Protein AF-A0A6G1Z811-F1 (afdb_monomer_lite)

pLDDT: mean 84.93, std 14.13, range [42.19, 98.25]

Structure (mmCIF, N/CA/C/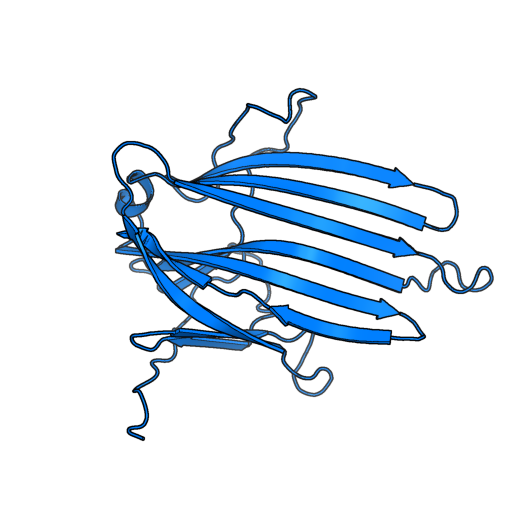O backbone):
data_AF-A0A6G1Z811-F1
#
_entry.id   AF-A0A6G1Z811-F1
#
loop_
_atom_site.group_PDB
_atom_site.id
_atom_site.type_symbol
_atom_site.label_atom_id
_atom_site.label_alt_id
_atom_site.label_comp_id
_atom_site.label_asym_id
_atom_site.label_entity_id
_atom_site.label_seq_id
_atom_site.pdbx_PDB_ins_code
_atom_site.Cartn_x
_atom_site.Cartn_y
_atom_site.Cartn_z
_atom_site.occupancy
_atom_site.B_iso_or_equiv
_atom_site.auth_seq_id
_atom_site.auth_comp_id
_atom_site.auth_asym_id
_atom_site.auth_atom_id
_atom_site.pdbx_PDB_model_num
ATOM 1 N N . MET A 1 1 ? -11.464 -29.132 8.833 1.00 42.19 1 MET A N 1
ATOM 2 C CA . MET A 1 1 ? -11.188 -27.780 9.360 1.00 42.19 1 MET A CA 1
ATOM 3 C C . MET A 1 1 ? -12.480 -26.982 9.262 1.00 42.19 1 MET A C 1
ATOM 5 O O . MET A 1 1 ? -13.144 -27.134 8.239 1.00 42.19 1 MET A O 1
ATOM 9 N N . PRO A 1 2 ? -12.912 -26.249 10.301 1.00 44.62 2 PRO A N 1
ATOM 10 C CA . PRO A 1 2 ? -14.091 -25.392 10.192 1.00 44.62 2 PRO A CA 1
ATOM 11 C C . PRO A 1 2 ? -13.846 -24.365 9.081 1.00 44.62 2 PRO A C 1
ATOM 13 O O . PRO A 1 2 ? -12.738 -23.846 8.977 1.00 44.62 2 PRO A O 1
ATOM 16 N N . LYS A 1 3 ? -14.845 -24.099 8.236 1.00 50.47 3 LYS A N 1
ATOM 17 C CA . LYS A 1 3 ? -14.781 -22.964 7.310 1.00 50.47 3 LYS A CA 1
ATOM 18 C C . LYS A 1 3 ? -14.796 -21.702 8.170 1.00 50.47 3 LYS A C 1
ATOM 20 O O . LYS A 1 3 ? -15.791 -21.467 8.852 1.00 50.47 3 LYS A O 1
ATOM 25 N N . GLU A 1 4 ? -13.702 -20.946 8.204 1.00 64.94 4 GLU A N 1
ATOM 26 C CA . GLU A 1 4 ? -13.741 -19.604 8.785 1.00 64.94 4 GLU A CA 1
ATOM 27 C C . GLU A 1 4 ? -14.811 -18.795 8.042 1.00 64.94 4 GLU A C 1
ATOM 29 O O . GLU A 1 4 ? -14.861 -18.804 6.809 1.00 64.94 4 GLU A O 1
ATOM 34 N N . ASN A 1 5 ? -15.699 -18.138 8.788 1.00 77.00 5 ASN A N 1
ATOM 35 C CA . ASN A 1 5 ? -16.673 -17.230 8.199 1.00 77.00 5 ASN A CA 1
ATOM 36 C C . ASN A 1 5 ? -15.909 -16.015 7.666 1.00 77.00 5 ASN A C 1
ATOM 38 O O . ASN A 1 5 ? -15.436 -15.187 8.443 1.00 77.00 5 ASN A O 1
ATOM 42 N N . ARG A 1 6 ? -15.766 -15.940 6.342 1.00 83.69 6 ARG A N 1
ATOM 43 C CA . ARG A 1 6 ? -15.280 -14.749 5.648 1.00 83.69 6 ARG A CA 1
ATOM 44 C C . ARG A 1 6 ? -16.464 -13.825 5.383 1.00 83.69 6 ARG A C 1
ATOM 46 O O . ARG A 1 6 ? -17.485 -14.269 4.861 1.00 83.69 6 ARG A O 1
ATOM 53 N N . THR A 1 7 ? -16.306 -12.557 5.733 1.00 86.81 7 THR A N 1
ATOM 54 C CA . THR A 1 7 ? -17.251 -11.487 5.418 1.00 86.81 7 THR A CA 1
ATOM 55 C C . THR A 1 7 ? -16.715 -10.718 4.222 1.00 86.81 7 THR A C 1
ATOM 57 O O . THR A 1 7 ? -15.580 -10.243 4.253 1.00 86.81 7 THR A O 1
ATOM 60 N N . GLU A 1 8 ? -17.512 -10.610 3.166 1.00 87.25 8 GLU A N 1
ATOM 61 C CA . GLU A 1 8 ? -17.225 -9.710 2.051 1.00 87.25 8 GLU A CA 1
ATOM 62 C C . GLU A 1 8 ? -17.436 -8.262 2.499 1.00 87.25 8 GLU A C 1
ATOM 64 O O . GLU A 1 8 ? -18.425 -7.950 3.165 1.00 87.25 8 GLU A O 1
ATOM 69 N N . LEU A 1 9 ? -16.462 -7.404 2.208 1.00 85.56 9 LEU A N 1
ATOM 70 C CA . LEU A 1 9 ? -16.498 -5.994 2.565 1.00 85.56 9 LEU A CA 1
ATOM 71 C C . LEU A 1 9 ? -16.987 -5.189 1.363 1.00 85.56 9 LEU A C 1
ATOM 73 O O . LEU A 1 9 ? -16.412 -5.284 0.281 1.00 85.56 9 LEU A O 1
ATOM 77 N N . ASP A 1 10 ? -18.017 -4.375 1.577 1.00 82.75 10 ASP A N 1
ATOM 78 C CA . ASP A 1 10 ? -18.462 -3.393 0.592 1.00 82.75 10 ASP A CA 1
ATOM 79 C C . ASP A 1 10 ? -17.508 -2.189 0.607 1.00 8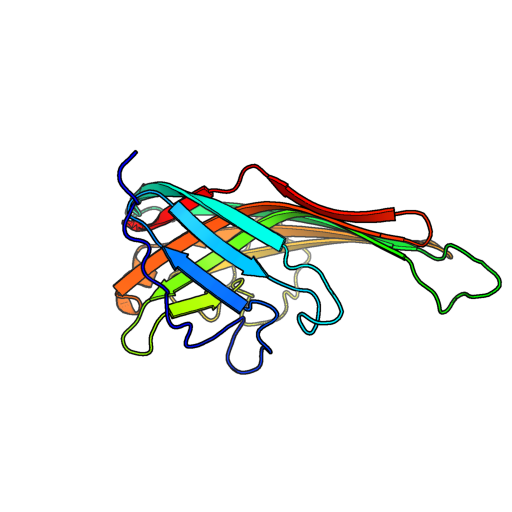2.75 10 ASP A C 1
ATOM 81 O O . ASP A 1 10 ? -17.394 -1.485 1.620 1.00 82.75 10 ASP A O 1
ATOM 85 N N . ILE A 1 11 ? -16.771 -2.002 -0.491 1.00 80.75 11 ILE A N 1
ATOM 86 C CA . ILE A 1 11 ? -15.772 -0.941 -0.628 1.00 80.75 11 ILE A CA 1
ATOM 87 C C . ILE A 1 11 ? -16.434 0.288 -1.254 1.00 80.75 11 ILE A C 1
ATOM 89 O O . ILE A 1 11 ? -16.738 0.324 -2.445 1.00 80.75 11 ILE A O 1
ATOM 93 N N . ALA A 1 12 ? -16.615 1.324 -0.440 1.00 75.19 12 ALA A N 1
ATOM 94 C CA . ALA A 1 12 ? -17.232 2.586 -0.825 1.00 75.19 12 ALA A CA 1
ATOM 95 C C . ALA A 1 12 ? -16.322 3.455 -1.705 1.00 75.19 12 ALA A C 1
ATOM 97 O O . ALA A 1 12 ? -16.813 4.233 -2.523 1.00 75.19 12 ALA A O 1
ATOM 98 N N . SER A 1 13 ? -15.001 3.347 -1.540 1.00 69.94 13 SER A N 1
ATOM 99 C CA . SER A 1 13 ? -14.035 3.994 -2.428 1.00 69.94 13 SER A CA 1
ATOM 100 C C . SER A 1 13 ? -12.769 3.166 -2.576 1.00 69.94 13 SER A C 1
ATOM 102 O O . SER A 1 13 ? -12.179 2.719 -1.588 1.00 69.94 13 SER A O 1
ATOM 104 N N . TYR A 1 14 ? -12.316 3.063 -3.815 1.00 65.25 14 TYR A N 1
ATOM 105 C CA . TYR A 1 14 ? -10.975 2.636 -4.174 1.00 65.25 14 TYR A CA 1
ATOM 106 C C . TYR A 1 14 ? -10.185 3.903 -4.496 1.00 65.25 14 TYR A C 1
ATOM 108 O O . TYR A 1 14 ? -10.742 4.787 -5.128 1.00 65.25 14 TYR A O 1
ATOM 116 N N . MET A 1 15 ? -8.951 4.028 -4.018 1.00 61.81 15 MET A N 1
ATOM 117 C CA . MET A 1 15 ? -7.995 5.096 -4.348 1.00 61.81 15 MET A CA 1
ATOM 118 C C . MET A 1 15 ? -8.560 6.526 -4.590 1.00 61.81 15 MET A C 1
ATOM 120 O O . MET A 1 15 ? -8.324 7.130 -5.641 1.00 61.81 15 MET A O 1
ATOM 124 N N . GLY A 1 16 ? -9.325 7.077 -3.637 1.00 49.41 16 GLY A N 1
ATOM 125 C CA . GLY A 1 16 ? -9.965 8.401 -3.739 1.00 49.41 16 GLY A CA 1
ATOM 126 C C . GLY A 1 16 ? -11.195 8.473 -4.668 1.00 49.41 16 GLY A C 1
ATOM 127 O O . GLY A 1 16 ? -11.566 7.515 -5.334 1.00 49.41 16 GLY A O 1
ATOM 128 N N . ASP A 1 17 ? -11.855 9.636 -4.740 1.00 45.03 17 ASP A N 1
ATOM 129 C CA . ASP A 1 17 ? -13.175 9.797 -5.395 1.00 45.03 17 ASP A CA 1
ATOM 130 C C . ASP A 1 17 ? -13.211 9.508 -6.919 1.00 45.03 17 ASP A C 1
ATOM 132 O O . ASP A 1 17 ? -14.291 9.467 -7.506 1.00 45.03 17 ASP A O 1
ATOM 136 N N . ASN A 1 18 ? -12.060 9.314 -7.577 1.00 45.19 18 ASN A N 1
ATOM 137 C CA . ASN A 1 18 ? -11.951 9.145 -9.035 1.00 45.19 18 ASN A CA 1
ATOM 138 C C . ASN A 1 18 ? -11.247 7.849 -9.477 1.00 45.19 18 ASN A C 1
ATOM 140 O O . ASN A 1 18 ? -10.901 7.721 -10.656 1.00 45.19 18 ASN A O 1
ATOM 144 N N . SER A 1 19 ? -10.993 6.892 -8.582 1.00 46.50 19 SER A N 1
ATOM 145 C CA . SER A 1 19 ? -10.359 5.638 -8.989 1.00 46.50 19 SER A CA 1
ATOM 146 C C . SER A 1 19 ? -11.373 4.649 -9.554 1.00 46.50 19 SER A C 1
ATOM 148 O O . SER A 1 19 ? -12.417 4.365 -8.974 1.00 46.50 19 SER A O 1
ATOM 150 N N . TYR A 1 20 ? -11.028 4.064 -10.700 1.00 46.53 20 TYR A N 1
ATOM 151 C CA . TYR A 1 20 ? -11.665 2.830 -11.146 1.00 46.53 20 TYR A CA 1
ATOM 152 C C . TYR A 1 20 ? -11.202 1.689 -10.227 1.00 46.53 20 TYR A C 1
ATOM 154 O O . TYR A 1 20 ? -10.027 1.677 -9.846 1.00 46.53 20 TYR A O 1
ATOM 162 N N . PRO A 1 21 ? -12.066 0.736 -9.852 1.00 51.31 21 PRO A N 1
ATOM 163 C CA . PRO A 1 21 ? -11.647 -0.425 -9.088 1.00 51.31 21 PRO A CA 1
ATOM 164 C C . PRO A 1 21 ? -10.876 -1.374 -10.006 1.00 51.31 21 PRO A C 1
ATOM 166 O O . PRO A 1 21 ? -11.453 -2.118 -10.789 1.00 51.31 21 PRO A O 1
ATOM 169 N N . TRP A 1 22 ? -9.550 -1.375 -9.893 1.00 57.97 22 TRP A N 1
ATOM 170 C CA . TRP A 1 22 ? -8.720 -2.483 -10.392 1.00 57.97 22 TRP A CA 1
ATOM 171 C C . TRP A 1 22 ? -8.799 -3.684 -9.422 1.00 57.97 22 TRP A C 1
ATOM 173 O O . TRP A 1 22 ? -8.106 -4.685 -9.581 1.00 57.97 22 TRP A O 1
ATOM 183 N N . GLN A 1 23 ? -9.621 -3.571 -8.375 1.00 66.38 23 GLN A N 1
ATOM 184 C CA . GLN A 1 23 ? -9.808 -4.516 -7.283 1.00 66.38 23 GLN A CA 1
ATOM 185 C C . GLN A 1 23 ? -11.260 -4.997 -7.282 1.00 66.38 23 GLN A C 1
ATOM 187 O O . GLN A 1 23 ? -12.184 -4.192 -7.263 1.00 66.38 23 GLN A O 1
ATOM 192 N N . PHE A 1 24 ? -11.442 -6.313 -7.316 1.00 67.00 24 PHE A N 1
ATOM 193 C CA . PHE A 1 24 ? -12.735 -6.964 -7.530 1.00 67.00 24 PHE A CA 1
ATOM 194 C C . PHE A 1 24 ? -13.435 -7.300 -6.219 1.00 67.00 24 PHE A C 1
ATOM 196 O O . PHE A 1 24 ? -14.657 -7.252 -6.147 1.00 67.00 24 PHE A O 1
ATOM 203 N N . SER A 1 25 ? -12.673 -7.645 -5.178 1.00 81.19 25 SER A N 1
ATOM 204 C CA . SER A 1 25 ? -13.246 -8.002 -3.883 1.00 81.19 25 SER A CA 1
ATOM 205 C C . SER A 1 25 ? -12.249 -7.856 -2.744 1.00 81.19 25 SER A C 1
ATOM 207 O O . SER A 1 25 ? -11.037 -8.026 -2.913 1.00 81.19 25 SER A O 1
ATOM 209 N N . VAL A 1 26 ? -12.789 -7.574 -1.561 1.00 88.25 26 VAL A N 1
ATOM 210 C CA . VAL A 1 26 ? -12.074 -7.642 -0.289 1.00 88.25 26 VAL A CA 1
ATOM 211 C C . VAL A 1 26 ? -12.900 -8.511 0.645 1.00 88.25 26 VAL A C 1
ATOM 213 O O . VAL A 1 26 ? -14.075 -8.247 0.884 1.00 88.25 26 VAL A O 1
ATOM 216 N N . THR A 1 27 ? -12.292 -9.560 1.185 1.00 91.25 27 THR A N 1
ATOM 217 C CA . THR A 1 27 ? -12.921 -10.396 2.210 1.00 91.25 27 THR A CA 1
ATOM 218 C C . THR A 1 27 ? -12.089 -10.374 3.474 1.00 91.25 27 THR A C 1
ATOM 220 O O . THR A 1 27 ? -10.862 -10.317 3.429 1.00 91.25 27 THR A O 1
ATOM 223 N N . ARG A 1 28 ? -12.761 -10.416 4.618 1.00 92.06 28 ARG A N 1
ATOM 224 C CA . ARG A 1 28 ? -12.132 -10.391 5.933 1.00 92.06 28 ARG A CA 1
ATOM 225 C C . ARG A 1 28 ? -12.622 -11.563 6.769 1.00 92.06 28 ARG A C 1
ATOM 227 O O . ARG A 1 28 ? -13.827 -11.789 6.874 1.00 92.06 28 ARG A O 1
ATOM 234 N N . SER A 1 29 ? -11.696 -12.268 7.405 1.00 92.00 29 SER A N 1
ATOM 235 C CA . SER A 1 29 ? -11.978 -13.175 8.518 1.00 92.00 29 SER A CA 1
ATOM 236 C C . SER A 1 29 ? -11.433 -12.587 9.827 1.00 92.00 29 SER A C 1
ATOM 238 O O . SER A 1 29 ? -10.984 -11.439 9.886 1.00 92.00 29 SER A O 1
ATOM 240 N N . THR A 1 30 ? -11.484 -13.364 10.906 1.00 89.62 30 THR A N 1
ATOM 241 C CA . THR A 1 30 ? -10.848 -13.000 12.177 1.00 89.62 30 THR A CA 1
ATOM 242 C C . THR A 1 30 ? -9.332 -12.831 12.044 1.00 89.62 30 THR A C 1
ATOM 244 O O . THR A 1 30 ? -8.763 -11.998 12.743 1.00 89.62 30 THR A O 1
ATOM 247 N N . ASN A 1 31 ? -8.694 -13.604 11.159 1.00 93.62 31 ASN A N 1
ATOM 248 C CA . ASN A 1 31 ? -7.238 -13.760 11.110 1.00 93.62 31 ASN A CA 1
ATOM 249 C C . ASN A 1 31 ? -6.608 -13.225 9.820 1.00 93.62 31 ASN A C 1
ATOM 251 O O . ASN A 1 31 ? -5.391 -13.062 9.758 1.00 93.62 31 ASN A O 1
ATOM 255 N N . GLU A 1 32 ? -7.410 -12.962 8.790 1.00 96.00 32 GLU A N 1
ATOM 256 C CA . GLU A 1 32 ? -6.900 -12.579 7.478 1.00 96.00 32 GLU A CA 1
ATOM 257 C C . GLU A 1 32 ? -7.775 -11.554 6.758 1.00 96.00 32 GLU A C 1
ATOM 259 O O . GLU A 1 32 ? -8.992 -11.473 6.956 1.00 96.00 32 GLU A O 1
ATOM 264 N N . ILE A 1 33 ? -7.130 -10.806 5.867 1.00 95.44 33 ILE A N 1
ATOM 265 C CA . ILE A 1 33 ? -7.774 -10.032 4.808 1.00 95.44 33 ILE A CA 1
ATOM 266 C C . ILE A 1 33 ? -7.314 -10.618 3.478 1.00 95.44 33 ILE A C 1
ATOM 268 O O . ILE A 1 33 ? -6.125 -10.850 3.280 1.00 95.44 33 ILE A O 1
ATOM 272 N N . VAL A 1 34 ? -8.242 -10.861 2.560 1.00 94.00 34 VAL A N 1
ATOM 273 C CA . VAL A 1 34 ? -7.942 -11.337 1.209 1.00 94.00 34 VAL A CA 1
ATOM 274 C C . VAL A 1 34 ? -8.464 -10.318 0.212 1.00 94.00 34 VAL A C 1
ATOM 276 O O . VAL A 1 34 ? -9.655 -10.009 0.220 1.00 94.00 34 VAL A O 1
ATOM 279 N N . ILE A 1 35 ? -7.576 -9.817 -0.640 1.00 91.06 35 ILE A N 1
ATOM 280 C CA . ILE A 1 35 ? -7.891 -8.862 -1.703 1.00 91.06 35 ILE A CA 1
ATOM 281 C C . ILE A 1 35 ? -7.685 -9.546 -3.047 1.00 91.06 35 ILE A C 1
ATOM 283 O O . ILE A 1 35 ? -6.627 -10.120 -3.298 1.00 91.06 35 ILE A O 1
ATOM 287 N N . THR A 1 36 ? -8.684 -9.445 -3.914 1.00 87.44 36 THR A N 1
ATOM 288 C CA . THR A 1 36 ? -8.612 -9.918 -5.298 1.00 87.44 36 THR A CA 1
ATOM 289 C C . THR A 1 36 ? -8.457 -8.712 -6.217 1.00 87.44 36 THR A C 1
ATOM 291 O O . THR A 1 36 ? -9.318 -7.831 -6.234 1.00 87.44 36 THR A O 1
ATOM 294 N N . GLN A 1 37 ? -7.367 -8.650 -6.979 1.00 81.75 37 GLN A N 1
ATOM 295 C CA . GLN A 1 37 ? -7.031 -7.531 -7.863 1.00 81.75 37 GLN A CA 1
ATOM 296 C C . GLN A 1 37 ? -6.804 -8.025 -9.293 1.00 81.75 37 GLN A C 1
ATOM 298 O O . GLN A 1 37 ? -6.113 -9.016 -9.468 1.00 81.75 37 GLN A O 1
ATOM 303 N N . ALA A 1 38 ? -7.307 -7.339 -10.320 1.00 69.12 38 ALA A N 1
ATOM 304 C CA . ALA A 1 38 ? -6.950 -7.653 -11.709 1.00 69.12 38 ALA A CA 1
ATOM 305 C C . ALA A 1 38 ? -6.616 -6.392 -12.516 1.00 69.12 38 ALA A C 1
ATOM 307 O O . ALA A 1 38 ? -7.118 -5.297 -12.264 1.00 69.12 38 ALA A O 1
ATOM 308 N N . ARG A 1 39 ? -5.725 -6.554 -13.501 1.00 60.41 39 ARG A N 1
ATOM 309 C CA . ARG A 1 39 ? -5.201 -5.468 -14.355 1.00 60.41 39 ARG A CA 1
ATOM 310 C C . ARG A 1 39 ? -6.119 -5.064 -15.511 1.00 60.41 39 ARG A C 1
ATOM 312 O O . ARG A 1 39 ? -5.754 -4.259 -16.361 1.00 60.41 39 ARG A O 1
ATOM 319 N N . GLY A 1 40 ? -7.325 -5.606 -15.526 1.00 59.62 40 GLY A N 1
ATOM 320 C CA . GLY A 1 40 ? -8.345 -5.370 -16.528 1.00 59.62 40 GLY A CA 1
ATOM 321 C C . GLY A 1 40 ? -9.543 -6.273 -16.250 1.00 59.62 40 GLY A C 1
ATOM 322 O O . GLY A 1 40 ? -9.593 -6.899 -15.193 1.00 59.62 40 GLY A O 1
ATOM 323 N N . PRO A 1 41 ? -10.520 -6.333 -17.160 1.00 56.41 41 PRO A N 1
ATOM 324 C CA . PRO A 1 41 ? -11.687 -7.183 -16.968 1.00 56.41 41 PRO A CA 1
ATOM 325 C C . PRO A 1 41 ? -11.283 -8.666 -16.857 1.00 56.41 41 PRO A C 1
ATOM 327 O O . PRO A 1 41 ? -10.278 -9.092 -17.434 1.00 56.41 41 PRO A O 1
ATOM 330 N N . GLU A 1 42 ? -12.055 -9.437 -16.084 1.00 59.09 42 GLU A N 1
ATOM 331 C CA . GLU A 1 42 ? -11.756 -10.837 -15.720 1.00 59.09 42 GLU A CA 1
ATOM 332 C C . GLU A 1 42 ? -11.612 -11.769 -16.936 1.00 59.09 42 GLU A C 1
ATOM 334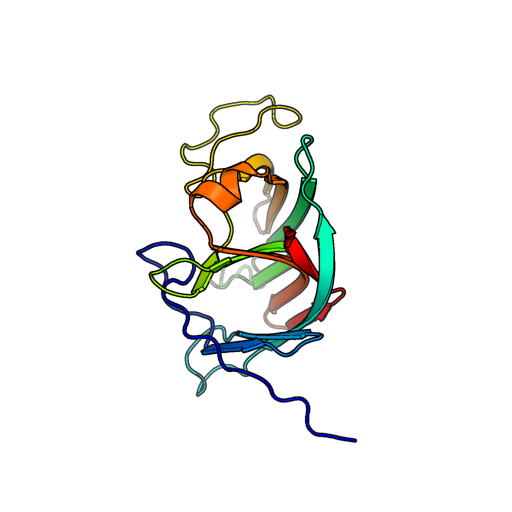 O O . GLU A 1 42 ? -11.021 -12.839 -16.840 1.00 59.09 42 GLU A O 1
ATOM 339 N N . ASP A 1 43 ? -12.128 -11.367 -18.100 1.00 61.25 43 ASP A N 1
ATOM 340 C CA . ASP A 1 43 ? -11.998 -12.095 -19.363 1.00 61.25 43 ASP A CA 1
ATOM 341 C C . ASP A 1 43 ? -10.608 -11.960 -20.011 1.00 61.25 43 ASP A C 1
ATOM 343 O O . ASP A 1 43 ? -10.308 -12.681 -20.964 1.00 61.25 43 ASP A O 1
ATOM 347 N N . LYS A 1 44 ? -9.766 -11.037 -19.523 1.00 53.38 44 LYS A N 1
ATOM 348 C CA . LYS A 1 44 ? -8.451 -10.722 -20.106 1.00 53.38 44 LYS A CA 1
ATOM 349 C C . LYS A 1 44 ? -7.266 -10.962 -19.183 1.00 53.38 44 LYS A C 1
ATOM 351 O O . LYS A 1 44 ? -6.162 -11.142 -19.690 1.00 53.38 44 LYS A O 1
ATOM 356 N N . PHE A 1 45 ? -7.470 -10.935 -17.870 1.00 64.62 45 PHE A N 1
ATOM 357 C CA . PHE A 1 45 ? -6.389 -11.063 -16.897 1.00 64.62 45 PHE A CA 1
ATOM 358 C C . PHE A 1 45 ? -6.812 -11.951 -15.738 1.00 64.62 45 PHE A C 1
ATOM 360 O O . PHE A 1 45 ? -7.866 -11.730 -15.142 1.00 64.62 45 PHE A O 1
ATOM 367 N N . ASP A 1 46 ? -5.947 -12.901 -15.384 1.00 74.06 46 ASP A N 1
ATOM 368 C CA . ASP A 1 46 ? -6.125 -13.665 -14.158 1.00 74.06 46 ASP A CA 1
ATOM 369 C C . ASP A 1 46 ? -6.006 -12.720 -12.950 1.00 74.06 46 ASP A C 1
ATOM 371 O O . ASP A 1 46 ? -5.070 -11.909 -12.880 1.00 74.06 46 ASP A O 1
ATOM 375 N N . PRO A 1 47 ? -6.943 -12.787 -11.992 1.00 79.44 47 PRO A N 1
ATOM 376 C CA . PRO A 1 47 ? -6.861 -11.977 -10.796 1.00 79.44 47 PRO A CA 1
ATOM 377 C C . PRO A 1 47 ? -5.713 -12.448 -9.898 1.00 79.44 47 PRO A C 1
ATOM 379 O O . PRO A 1 47 ? -5.515 -13.639 -9.656 1.00 79.44 47 PRO A O 1
ATOM 382 N N . VAL A 1 48 ? -4.997 -11.489 -9.327 1.00 85.44 48 VAL A N 1
ATOM 383 C CA . VAL A 1 48 ? -3.999 -11.700 -8.286 1.00 85.44 48 VAL A CA 1
ATOM 384 C C . VAL A 1 48 ? -4.668 -11.652 -6.922 1.00 85.44 48 VAL A C 1
ATOM 386 O O . VAL A 1 48 ? -5.394 -10.713 -6.587 1.00 85.44 48 VAL A O 1
ATOM 389 N N . ILE A 1 49 ? -4.403 -12.683 -6.123 1.00 90.31 49 ILE A N 1
ATOM 390 C CA . ILE A 1 49 ? -4.924 -12.823 -4.766 1.00 90.31 49 ILE A CA 1
ATOM 391 C C . ILE A 1 49 ? -3.837 -12.401 -3.781 1.00 90.31 49 ILE A C 1
ATOM 393 O O . ILE A 1 49 ? -2.792 -13.042 -3.683 1.00 90.31 49 ILE A O 1
ATOM 397 N N . LYS A 1 50 ? -4.113 -11.348 -3.014 1.00 92.38 50 LYS A N 1
ATOM 398 C CA . LYS A 1 50 ? -3.260 -10.856 -1.931 1.00 92.38 50 LYS A CA 1
ATOM 399 C C . LYS A 1 50 ? -3.857 -11.295 -0.598 1.00 92.38 50 LYS A C 1
ATOM 401 O O . LYS A 1 50 ? -4.933 -10.834 -0.224 1.00 92.38 50 LYS A O 1
ATOM 406 N N . GLN A 1 51 ? -3.180 -12.196 0.109 1.00 95.06 51 GLN A N 1
ATOM 407 C CA . GLN A 1 51 ? -3.625 -12.721 1.403 1.00 95.06 51 GLN A CA 1
ATOM 408 C C . GLN A 1 51 ? -2.770 -12.134 2.529 1.00 95.06 51 GLN A C 1
ATOM 410 O O . GLN A 1 51 ? -1.569 -12.378 2.592 1.00 95.06 51 GLN A O 1
ATOM 415 N N . PHE A 1 52 ? -3.399 -11.367 3.413 1.00 97.12 52 PHE A N 1
ATOM 416 C CA . PHE A 1 52 ? -2.764 -10.643 4.507 1.00 97.12 52 PHE A CA 1
ATOM 417 C C . PHE A 1 52 ? -3.081 -11.305 5.842 1.00 97.12 52 PHE A C 1
ATOM 419 O O . PHE A 1 52 ? -4.249 -11.419 6.210 1.00 97.12 52 PHE A O 1
ATOM 426 N N . GLU A 1 53 ? -2.052 -11.668 6.602 1.00 97.50 53 GLU A N 1
ATOM 427 C CA . GLU A 1 53 ? -2.204 -12.030 8.015 1.00 97.50 53 GLU A CA 1
ATOM 428 C C . GLU A 1 53 ? -2.535 -10.774 8.835 1.00 97.50 53 GLU A C 1
ATOM 430 O O . GLU A 1 53 ? -1.847 -9.758 8.702 1.00 97.50 53 GLU A O 1
ATOM 435 N N . ILE A 1 54 ? -3.561 -10.826 9.688 1.00 97.94 54 ILE A N 1
ATOM 436 C CA . ILE A 1 54 ? -3.908 -9.708 10.573 1.00 97.94 54 ILE A CA 1
ATOM 437 C C . ILE A 1 54 ? -3.004 -9.715 11.810 1.00 97.94 54 ILE A C 1
ATOM 439 O O . ILE A 1 54 ? -2.916 -10.718 12.517 1.00 97.94 54 ILE A O 1
ATOM 443 N N . LYS A 1 55 ? -2.377 -8.571 12.108 1.00 97.81 55 LYS A N 1
ATOM 444 C CA . LYS A 1 55 ? -1.593 -8.342 13.334 1.00 97.81 55 LYS A CA 1
ATOM 445 C C . LYS A 1 55 ? -2.045 -7.080 14.037 1.00 97.81 55 LYS A C 1
ATOM 447 O O . LYS A 1 55 ? -2.276 -6.069 13.388 1.00 97.81 55 LYS A O 1
ATOM 452 N N . ASP A 1 56 ? -2.124 -7.130 15.357 1.00 96.62 56 ASP A N 1
ATOM 453 C CA . ASP A 1 56 ? -2.478 -5.962 16.159 1.00 96.62 56 ASP A CA 1
ATOM 454 C C . ASP A 1 56 ? -1.320 -4.976 16.245 1.00 96.62 56 ASP A C 1
ATOM 456 O O . ASP A 1 56 ? -0.172 -5.370 16.457 1.00 96.62 56 ASP A O 1
ATOM 460 N N . SER A 1 57 ? -1.644 -3.696 16.082 1.00 95.38 57 SER A N 1
ATOM 461 C CA . SER A 1 57 ? -0.692 -2.595 16.091 1.00 95.38 57 SER A CA 1
ATOM 462 C C . SER A 1 57 ? -1.278 -1.420 16.888 1.00 95.38 57 SER A C 1
ATOM 464 O O . SER A 1 57 ? -2.038 -0.631 16.327 1.00 95.38 57 SER A O 1
ATOM 466 N N . PRO A 1 58 ? -0.979 -1.313 18.197 1.00 92.75 58 PRO A N 1
ATOM 467 C CA . PRO A 1 58 ? -1.527 -0.257 19.051 1.00 92.75 58 PRO A CA 1
ATOM 468 C C . PRO A 1 58 ? -0.958 1.115 18.683 1.00 92.75 58 PRO A C 1
ATOM 470 O O . PRO A 1 58 ? 0.264 1.283 18.641 1.00 92.75 58 PRO A O 1
ATOM 473 N N . ILE A 1 59 ? -1.823 2.095 18.424 1.00 89.31 59 ILE A N 1
ATOM 474 C CA . ILE A 1 59 ? -1.406 3.476 18.176 1.00 89.31 59 ILE A CA 1
ATOM 475 C C . ILE A 1 59 ? -1.456 4.258 19.490 1.00 89.31 59 ILE A C 1
ATOM 477 O O . ILE A 1 59 ? -2.516 4.680 19.947 1.00 89.31 59 ILE A O 1
ATOM 481 N N . ASP A 1 60 ? -0.281 4.475 20.074 1.00 86.62 60 ASP A N 1
ATOM 482 C CA . ASP A 1 60 ? -0.115 5.288 21.279 1.00 86.62 60 ASP A CA 1
ATOM 483 C C . ASP A 1 60 ? 0.037 6.788 20.926 1.00 86.62 60 ASP A C 1
ATOM 485 O O . ASP A 1 60 ? -0.354 7.252 19.852 1.00 86.62 60 ASP A O 1
ATOM 489 N N . ASP A 1 61 ? 0.591 7.588 21.842 1.00 87.06 61 ASP A N 1
ATOM 490 C CA . ASP A 1 61 ? 0.833 9.019 21.610 1.00 87.06 61 ASP A CA 1
ATOM 491 C C . ASP A 1 61 ? 1.876 9.287 20.508 1.00 87.06 61 ASP A C 1
ATOM 493 O O . ASP A 1 61 ? 1.826 10.332 19.858 1.00 87.06 61 ASP A O 1
ATOM 497 N N . GLU A 1 62 ? 2.790 8.342 20.266 1.00 90.06 62 GLU A N 1
ATOM 498 C CA . GLU A 1 62 ? 3.771 8.418 19.182 1.00 90.06 62 GLU A CA 1
ATOM 499 C C . GLU A 1 62 ? 3.223 7.776 17.894 1.00 90.06 62 GLU A C 1
ATOM 501 O O . GLU A 1 62 ? 2.780 6.622 17.926 1.00 90.06 62 GLU A O 1
ATOM 506 N N . PRO A 1 63 ? 3.283 8.467 16.737 1.00 92.38 63 PRO A N 1
ATOM 507 C CA . PRO A 1 63 ? 2.815 7.909 15.476 1.00 92.38 63 PRO A CA 1
ATOM 508 C C . PRO A 1 63 ? 3.582 6.649 15.064 1.00 92.38 63 PRO A C 1
ATOM 510 O O . PRO A 1 63 ? 4.816 6.612 15.076 1.00 92.38 63 PRO A O 1
ATOM 513 N N . GLN A 1 64 ? 2.859 5.639 14.586 1.00 95.19 64 GLN A N 1
ATOM 514 C CA . GLN A 1 64 ? 3.475 4.448 14.009 1.00 95.19 64 GLN A CA 1
ATOM 515 C C . GLN A 1 64 ? 3.994 4.725 12.599 1.00 95.19 64 GLN A C 1
ATOM 517 O O . GLN A 1 64 ? 3.312 5.369 11.803 1.00 95.19 64 GLN A O 1
ATOM 522 N N . SER A 1 65 ? 5.189 4.217 12.288 1.00 94.69 65 SER A N 1
ATOM 523 C CA . SER A 1 65 ? 5.848 4.429 10.995 1.00 94.69 65 SER A CA 1
ATOM 524 C C . SER A 1 65 ? 5.778 3.191 10.097 1.00 94.69 65 SER A C 1
ATOM 526 O O . SER A 1 65 ? 6.081 2.085 10.545 1.00 94.69 65 SER A O 1
ATOM 528 N N . PHE A 1 66 ? 5.447 3.380 8.819 1.00 95.62 66 PHE A N 1
ATOM 529 C CA . PHE A 1 66 ? 5.388 2.323 7.809 1.00 95.62 66 PHE A CA 1
ATOM 530 C C . PHE A 1 66 ? 6.145 2.739 6.550 1.00 95.62 66 PHE A C 1
ATOM 532 O O . PHE A 1 66 ? 5.855 3.772 5.949 1.00 95.62 66 PHE A O 1
ATOM 539 N N . GLN A 1 67 ? 7.097 1.908 6.128 1.00 94.44 67 GLN A N 1
ATOM 540 C CA . GLN A 1 67 ? 7.941 2.194 4.973 1.00 94.44 67 GLN A CA 1
ATOM 541 C C . GLN A 1 67 ? 7.386 1.559 3.697 1.00 94.44 67 GLN A C 1
ATOM 543 O O . GLN A 1 67 ? 7.138 0.353 3.634 1.00 94.44 67 GLN A O 1
ATOM 548 N N . HIS A 1 68 ? 7.260 2.387 2.671 1.00 94.31 68 HIS A N 1
ATOM 549 C CA . HIS A 1 68 ? 7.002 2.018 1.291 1.00 94.31 68 HIS A CA 1
ATOM 550 C C . HIS A 1 68 ? 8.283 2.249 0.493 1.00 94.31 68 HIS A C 1
ATOM 552 O O . HIS A 1 68 ? 8.898 3.312 0.578 1.00 94.31 68 HIS A O 1
ATOM 558 N N . THR A 1 69 ? 8.684 1.267 -0.301 1.00 94.81 69 THR A N 1
ATOM 559 C CA . THR A 1 69 ? 9.834 1.397 -1.195 1.00 94.81 69 THR A CA 1
ATOM 560 C C . THR A 1 69 ? 9.585 0.560 -2.429 1.00 94.81 69 THR A C 1
ATOM 562 O O . THR A 1 69 ? 9.556 -0.664 -2.331 1.00 94.81 69 THR A O 1
ATOM 565 N N . VAL A 1 70 ? 9.416 1.205 -3.578 1.00 94.81 70 VAL A N 1
ATOM 566 C CA . VAL A 1 70 ? 9.164 0.534 -4.854 1.00 94.81 70 VAL A CA 1
ATOM 567 C C . VAL A 1 70 ? 10.147 1.043 -5.893 1.00 94.81 70 VAL A C 1
ATOM 569 O O . VAL A 1 70 ? 10.250 2.238 -6.150 1.00 94.81 70 VAL A O 1
ATOM 572 N N . ILE A 1 71 ? 10.845 0.117 -6.535 1.00 95.62 71 ILE A N 1
ATOM 573 C CA . ILE A 1 71 ? 11.668 0.385 -7.706 1.00 95.62 71 ILE A CA 1
ATOM 574 C C . ILE A 1 71 ? 10.821 0.081 -8.929 1.00 95.62 71 ILE A C 1
ATOM 576 O O . ILE A 1 71 ? 10.262 -1.007 -9.055 1.00 95.62 71 ILE A O 1
ATOM 580 N N . ARG A 1 72 ? 10.747 1.028 -9.857 1.00 95.12 72 ARG A N 1
ATOM 581 C CA . ARG A 1 72 ? 10.110 0.842 -11.154 1.00 95.12 72 ARG A CA 1
ATOM 582 C C . ARG A 1 72 ? 11.124 1.051 -12.263 1.00 95.12 72 ARG A C 1
ATOM 584 O O . ARG A 1 72 ? 11.941 1.969 -12.220 1.00 95.12 72 ARG A O 1
ATOM 591 N N . ARG A 1 73 ? 11.057 0.184 -13.262 1.00 95.69 73 ARG A N 1
ATOM 592 C CA . ARG A 1 73 ? 11.876 0.216 -14.470 1.00 95.69 73 ARG A CA 1
ATOM 593 C C . ARG A 1 73 ? 10.955 0.130 -15.670 1.00 95.69 73 ARG A C 1
ATOM 595 O O . ARG A 1 73 ? 10.051 -0.700 -15.689 1.00 95.69 73 ARG A O 1
ATOM 602 N N . VAL A 1 74 ? 11.194 0.980 -16.655 1.00 94.38 74 VAL A N 1
ATOM 603 C CA . VAL A 1 74 ? 10.533 0.955 -17.959 1.00 94.38 74 VAL A CA 1
ATOM 604 C C . VAL A 1 74 ? 11.626 0.962 -19.010 1.00 94.38 74 VAL A C 1
ATOM 606 O O . VAL A 1 74 ? 12.489 1.838 -18.975 1.00 94.38 74 VAL A O 1
ATOM 609 N N . TRP A 1 75 ? 11.609 0.007 -19.935 1.00 94.81 75 TRP A N 1
ATOM 610 C CA . TRP A 1 75 ? 12.649 -0.104 -20.954 1.00 94.81 75 TRP A CA 1
ATOM 611 C C . TRP A 1 75 ? 12.093 -0.422 -22.341 1.00 94.81 75 TRP A C 1
ATOM 613 O O . TRP A 1 75 ? 10.997 -0.967 -22.485 1.00 94.81 75 TRP A O 1
ATOM 623 N N . THR A 1 76 ? 12.841 -0.040 -23.375 1.00 93.62 76 THR A N 1
ATOM 624 C CA . THR A 1 76 ? 12.624 -0.515 -24.748 1.00 93.62 76 THR A CA 1
ATOM 625 C C . THR A 1 76 ? 13.260 -1.891 -24.899 1.00 93.62 76 THR A C 1
ATOM 627 O O . THR A 1 76 ? 14.449 -2.047 -24.640 1.00 93.62 76 THR A O 1
ATOM 630 N N . GLU A 1 77 ? 12.504 -2.886 -25.357 1.00 87.88 77 GLU A N 1
ATOM 631 C CA . GLU A 1 77 ? 13.092 -4.181 -25.739 1.00 87.88 77 GLU A CA 1
ATOM 632 C C . GLU A 1 77 ? 13.539 -4.235 -27.200 1.00 87.88 77 GLU A C 1
ATOM 634 O O . GLU A 1 77 ? 14.475 -4.957 -27.539 1.00 87.88 77 GLU A O 1
ATOM 639 N N . ASP A 1 78 ? 12.862 -3.486 -28.070 1.00 87.69 78 ASP A N 1
ATOM 640 C CA . ASP A 1 78 ? 13.106 -3.477 -29.507 1.00 87.69 78 ASP A CA 1
ATOM 641 C C . ASP A 1 78 ? 13.386 -2.053 -29.987 1.00 87.69 78 ASP A C 1
ATOM 643 O O . ASP A 1 78 ? 12.461 -1.239 -30.060 1.00 87.69 78 ASP A O 1
ATOM 647 N N . PRO A 1 79 ? 14.641 -1.730 -30.344 1.00 85.25 79 PRO A N 1
ATOM 648 C CA . PRO A 1 79 ? 15.000 -0.403 -30.835 1.00 85.25 79 PRO A CA 1
ATOM 649 C C . PRO A 1 79 ? 14.221 0.026 -32.088 1.00 85.25 79 PRO A C 1
ATOM 651 O O . PRO A 1 79 ? 14.121 1.220 -32.367 1.00 85.25 79 PRO A O 1
ATOM 654 N N . ASN A 1 80 ? 13.651 -0.922 -32.844 1.00 89.50 80 ASN A N 1
ATOM 655 C CA . ASN A 1 80 ? 12.833 -0.626 -34.023 1.00 89.50 80 ASN A CA 1
ATOM 656 C C . ASN A 1 80 ? 11.358 -0.364 -33.677 1.00 89.50 80 ASN A C 1
ATOM 658 O O . ASN A 1 80 ? 10.626 0.181 -34.504 1.00 89.50 80 ASN A O 1
ATOM 662 N N . GLU A 1 81 ? 10.922 -0.705 -32.461 1.00 85.69 81 GLU A N 1
ATOM 663 C CA . GLU A 1 81 ? 9.577 -0.446 -31.940 1.00 85.69 81 GLU A CA 1
ATOM 664 C C . GLU A 1 81 ? 9.634 0.349 -30.619 1.00 85.69 81 GLU A C 1
ATOM 666 O O . GLU A 1 81 ? 9.130 -0.103 -29.591 1.00 85.69 81 GLU A O 1
ATOM 671 N N . PRO A 1 82 ? 10.178 1.582 -30.609 1.00 81.00 82 PRO A N 1
ATOM 672 C CA . PRO A 1 82 ? 10.436 2.345 -29.379 1.00 81.00 82 PRO A CA 1
ATOM 673 C C . PRO A 1 82 ? 9.174 2.757 -28.596 1.00 81.00 82 PRO A C 1
ATOM 675 O O . PRO A 1 82 ? 9.273 3.295 -27.490 1.00 81.00 82 PRO A O 1
ATOM 678 N N . ASN A 1 83 ? 7.986 2.533 -29.165 1.00 84.44 83 ASN A N 1
ATOM 679 C CA . ASN A 1 83 ? 6.694 2.764 -28.516 1.00 84.44 83 ASN A CA 1
ATOM 680 C C . ASN A 1 83 ? 6.189 1.537 -27.739 1.00 84.44 83 ASN A C 1
ATOM 682 O O . ASN A 1 83 ? 5.258 1.667 -26.949 1.00 84.44 83 ASN A O 1
ATOM 686 N N . VAL A 1 84 ? 6.784 0.360 -27.953 1.00 85.31 84 VAL A N 1
ATOM 687 C CA . VAL A 1 84 ? 6.488 -0.857 -27.195 1.00 85.31 84 VAL A CA 1
ATOM 688 C C . VAL A 1 84 ? 7.478 -0.921 -26.040 1.00 85.31 84 VAL A C 1
ATOM 690 O O . VAL A 1 84 ? 8.673 -1.148 -26.230 1.00 85.31 84 VAL A O 1
ATOM 693 N N . ARG A 1 85 ? 6.979 -0.652 -24.834 1.00 88.62 85 ARG A N 1
ATOM 694 C CA . ARG A 1 85 ? 7.786 -0.610 -23.615 1.00 88.62 85 ARG A CA 1
ATOM 695 C C . ARG A 1 85 ? 7.439 -1.778 -22.717 1.00 88.62 85 ARG A C 1
ATOM 697 O O . ARG A 1 85 ? 6.268 -2.120 -22.569 1.00 88.62 85 ARG A O 1
ATOM 704 N N . SER A 1 86 ? 8.468 -2.312 -22.089 1.00 94.00 86 SER A N 1
ATOM 705 C CA . SER A 1 86 ? 8.346 -3.281 -21.015 1.00 94.00 86 SER A CA 1
ATOM 706 C C . SER A 1 86 ? 8.503 -2.578 -19.686 1.00 94.00 86 SER A C 1
ATOM 708 O O . SER A 1 86 ? 9.124 -1.513 -19.601 1.00 94.00 86 SER A O 1
ATOM 710 N N . GLN A 1 87 ? 7.910 -3.150 -18.649 1.00 94.00 87 GLN A N 1
ATOM 711 C CA . GLN A 1 87 ? 7.920 -2.562 -17.324 1.00 94.00 87 GLN A CA 1
ATOM 712 C C . GLN A 1 87 ? 8.101 -3.606 -16.234 1.00 94.00 87 GLN A C 1
ATOM 714 O O . GLN A 1 87 ? 7.633 -4.737 -16.339 1.00 94.00 87 GLN A O 1
ATOM 719 N N . ARG A 1 88 ? 8.747 -3.187 -15.148 1.00 94.12 88 ARG A N 1
ATOM 720 C CA . ARG A 1 88 ? 8.840 -3.940 -13.902 1.00 94.12 88 ARG A CA 1
ATOM 721 C C . ARG A 1 88 ? 8.680 -2.992 -12.728 1.00 94.12 88 ARG A C 1
ATOM 723 O O . ARG A 1 88 ? 9.340 -1.957 -12.691 1.00 94.12 88 ARG A O 1
ATOM 730 N N . SER A 1 89 ? 7.851 -3.354 -11.761 1.00 94.00 89 SER A N 1
ATOM 731 C CA . SER A 1 89 ? 7.785 -2.712 -10.451 1.00 94.00 89 SER A CA 1
ATOM 732 C C . SER A 1 89 ? 8.016 -3.743 -9.360 1.00 94.00 89 SER A C 1
ATOM 734 O O . SER A 1 89 ? 7.404 -4.808 -9.376 1.00 94.00 89 SER A O 1
ATOM 736 N N . GLU A 1 90 ? 8.885 -3.427 -8.413 1.00 96.81 90 GLU A N 1
ATOM 737 C CA . GLU A 1 90 ? 9.250 -4.334 -7.335 1.00 96.81 90 GLU A CA 1
ATOM 738 C C . GLU A 1 90 ? 9.483 -3.579 -6.035 1.00 96.81 90 GLU A C 1
ATOM 740 O O . GLU A 1 90 ? 10.164 -2.553 -6.021 1.00 96.81 90 GLU A O 1
ATOM 745 N N . GLY A 1 91 ? 8.954 -4.111 -4.938 1.00 97.00 91 GLY A N 1
ATOM 746 C CA . GLY A 1 91 ? 9.314 -3.660 -3.605 1.00 97.00 91 GLY A CA 1
ATOM 747 C C . GLY A 1 91 ? 8.178 -3.743 -2.598 1.00 97.00 91 GLY A C 1
ATOM 748 O O . GLY A 1 91 ? 7.204 -4.476 -2.767 1.00 97.00 91 GLY A O 1
ATOM 749 N N . ARG A 1 92 ? 8.339 -3.005 -1.500 1.00 97.06 92 ARG A N 1
ATOM 750 C CA . ARG A 1 92 ? 7.394 -2.933 -0.389 1.00 97.06 92 ARG A CA 1
ATOM 751 C C . ARG A 1 92 ? 6.331 -1.879 -0.677 1.00 97.06 92 ARG A C 1
ATOM 753 O O . ARG A 1 92 ? 6.636 -0.692 -0.722 1.00 97.06 92 ARG A O 1
ATOM 760 N N . ILE A 1 93 ? 5.085 -2.316 -0.784 1.00 94.50 93 ILE A N 1
ATOM 761 C CA . ILE A 1 93 ? 3.913 -1.457 -0.912 1.00 94.50 93 ILE A CA 1
ATOM 762 C C . ILE A 1 93 ? 3.240 -1.315 0.454 1.00 94.50 93 ILE A C 1
ATOM 764 O O . ILE A 1 93 ? 3.130 -2.282 1.214 1.00 94.50 93 ILE A O 1
ATOM 768 N N . VAL A 1 94 ? 2.788 -0.093 0.735 1.00 94.62 94 VAL A N 1
ATOM 769 C CA . VAL A 1 94 ? 1.926 0.258 1.867 1.00 94.62 94 VAL A CA 1
ATOM 770 C C . VAL A 1 94 ? 0.632 0.860 1.332 1.00 94.62 94 VAL A C 1
ATOM 772 O O . VAL A 1 94 ? 0.666 1.794 0.530 1.00 94.62 94 VAL A O 1
ATOM 775 N N . GLU A 1 95 ? -0.489 0.313 1.786 1.00 93.50 95 GLU A N 1
ATOM 776 C CA . GLU A 1 95 ? -1.858 0.757 1.515 1.00 93.50 95 GLU A CA 1
ATOM 777 C C . GLU A 1 95 ? -2.647 0.788 2.831 1.00 93.50 95 GLU A C 1
ATOM 779 O O . GLU A 1 95 ? -2.219 0.243 3.848 1.00 93.50 95 GLU A O 1
ATOM 784 N N . THR A 1 96 ? -3.805 1.435 2.829 1.00 93.75 96 THR A N 1
ATOM 785 C CA . THR A 1 96 ? -4.694 1.552 3.986 1.00 93.75 96 THR A CA 1
ATOM 786 C C . THR A 1 96 ? -6.071 1.014 3.646 1.00 93.75 96 THR A C 1
ATOM 788 O O . THR A 1 96 ? -6.580 1.261 2.556 1.00 93.75 96 THR A O 1
ATOM 791 N N . LEU A 1 97 ? -6.664 0.280 4.585 1.00 94.31 97 LEU A N 1
ATOM 792 C CA . LEU A 1 97 ? -8.055 -0.155 4.534 1.00 94.31 97 LEU A CA 1
ATOM 793 C C . LEU A 1 97 ? -8.775 0.425 5.752 1.00 94.31 97 LEU A C 1
ATOM 795 O O . LEU A 1 97 ? -8.624 -0.081 6.863 1.00 94.31 97 LEU A O 1
ATOM 799 N N . LEU A 1 98 ? -9.520 1.504 5.545 1.00 93.44 98 LEU A N 1
ATOM 800 C CA . LEU A 1 98 ? -10.174 2.290 6.592 1.00 93.44 98 LEU A CA 1
ATOM 801 C C . LEU A 1 98 ? -11.691 2.109 6.528 1.00 93.44 98 LEU A C 1
ATOM 803 O O . LEU A 1 98 ? -12.233 1.882 5.453 1.00 93.44 98 LEU A O 1
ATOM 807 N N . HIS A 1 99 ? -12.385 2.212 7.655 1.00 93.06 99 HIS A N 1
ATOM 808 C CA . HIS A 1 99 ? -13.842 2.099 7.717 1.00 93.06 99 HIS A CA 1
ATOM 809 C C . HIS A 1 99 ? -14.449 3.305 8.416 1.00 93.06 99 HIS A C 1
ATOM 811 O O . HIS A 1 99 ? -14.016 3.658 9.513 1.00 93.06 99 HIS A O 1
ATOM 817 N N . ASP A 1 100 ? -15.477 3.889 7.812 1.00 91.69 100 ASP A N 1
ATOM 818 C CA . ASP A 1 100 ? -16.325 4.899 8.438 1.00 91.69 100 ASP A CA 1
ATOM 819 C C . ASP A 1 100 ? -17.814 4.629 8.134 1.00 91.69 100 ASP A C 1
ATOM 821 O O . ASP A 1 100 ? -18.190 3.606 7.556 1.00 91.69 100 ASP A O 1
ATOM 825 N N . LYS A 1 101 ? -18.695 5.564 8.503 1.00 90.00 101 LYS A N 1
ATOM 826 C CA . LYS A 1 101 ? -20.150 5.490 8.258 1.00 90.00 101 LYS A CA 1
ATOM 827 C C . LYS A 1 101 ? -20.570 5.316 6.785 1.00 90.00 101 LYS A C 1
ATOM 829 O O . LYS A 1 101 ? -21.735 5.015 6.530 1.00 90.00 101 LYS A O 1
ATOM 834 N N . ARG A 1 102 ? -19.690 5.607 5.826 1.00 86.56 102 ARG A N 1
ATOM 835 C CA . ARG A 1 102 ? -19.894 5.478 4.376 1.00 86.56 102 ARG A CA 1
ATOM 836 C C . ARG A 1 102 ? -19.473 4.102 3.862 1.00 86.56 102 ARG A C 1
ATOM 838 O O . ARG A 1 102 ? -19.879 3.767 2.755 1.00 86.56 102 ARG A O 1
ATOM 845 N N . GLY A 1 103 ? -18.714 3.326 4.637 1.00 88.25 103 GLY A N 1
ATOM 846 C CA . GLY A 1 103 ? -18.257 1.982 4.289 1.00 88.25 103 GLY A CA 1
ATOM 847 C C . GLY A 1 103 ? -16.742 1.823 4.409 1.00 88.25 103 GLY A C 1
ATOM 848 O O . GLY A 1 103 ? -16.084 2.524 5.177 1.00 88.25 103 GLY A O 1
ATOM 849 N N . TRP A 1 104 ? -16.189 0.857 3.670 1.00 90.06 104 TRP A N 1
ATOM 850 C CA . TRP A 1 104 ? -14.748 0.608 3.626 1.00 90.06 104 TRP A CA 1
ATOM 851 C C . TRP A 1 104 ? -14.065 1.410 2.516 1.00 90.06 104 TRP A C 1
ATOM 853 O O . TRP A 1 104 ? -14.592 1.559 1.417 1.00 90.06 104 TRP A O 1
ATOM 863 N N . HIS A 1 105 ? -12.855 1.875 2.790 1.00 87.62 105 HIS A N 1
ATOM 864 C CA . HIS A 1 105 ? -12.039 2.703 1.915 1.00 87.62 105 HIS A CA 1
ATOM 865 C C . HIS A 1 105 ? -10.671 2.047 1.766 1.00 87.62 105 HIS A C 1
ATOM 867 O O . HIS A 1 105 ? -9.962 1.885 2.759 1.00 87.62 105 HIS A O 1
ATOM 873 N N . LEU A 1 106 ? -10.307 1.657 0.546 1.00 88.12 106 LEU A N 1
ATOM 874 C CA . LEU A 1 106 ? -9.001 1.080 0.234 1.00 88.12 106 LEU A CA 1
ATOM 875 C C . LEU A 1 106 ? -8.206 2.065 -0.618 1.00 88.12 106 LEU A C 1
ATOM 877 O O . LEU A 1 106 ? -8.570 2.333 -1.762 1.00 88.12 106 LEU A O 1
ATOM 881 N N . ASP A 1 107 ? -7.134 2.618 -0.060 1.00 87.06 107 ASP A N 1
ATOM 882 C CA . ASP A 1 107 ? -6.337 3.654 -0.721 1.00 87.06 107 ASP A CA 1
ATOM 883 C C . ASP A 1 107 ? -4.862 3.599 -0.308 1.00 87.06 107 ASP A C 1
ATOM 885 O O . ASP A 1 107 ? -4.507 3.080 0.752 1.00 87.06 107 ASP A O 1
ATOM 889 N N . ARG A 1 108 ? -3.999 4.182 -1.134 1.00 88.25 108 ARG A N 1
ATOM 890 C CA . ARG A 1 108 ? -2.643 4.585 -0.796 1.00 88.25 108 ARG A CA 1
ATOM 891 C C . ARG A 1 108 ? -2.652 6.085 -0.486 1.00 88.25 108 ARG A C 1
ATOM 893 O O . ARG A 1 108 ? -2.797 6.883 -1.405 1.00 88.25 108 ARG A O 1
ATOM 900 N N . PRO A 1 109 ? -2.473 6.496 0.780 1.00 87.06 109 PRO A N 1
ATOM 901 C CA . PRO A 1 109 ? -2.457 7.912 1.116 1.00 87.06 109 PRO A CA 1
ATOM 902 C C . PRO A 1 109 ? -1.370 8.660 0.325 1.00 87.06 109 PRO A C 1
ATOM 904 O O . PRO A 1 109 ? -0.203 8.264 0.313 1.00 87.06 109 PRO A O 1
ATOM 907 N N . GLU A 1 110 ? -1.768 9.744 -0.335 1.00 84.69 110 GLU A N 1
ATOM 908 C CA . GLU A 1 110 ? -0.896 10.646 -1.095 1.00 84.69 110 GLU A CA 1
ATOM 909 C C . GLU A 1 110 ? -0.795 12.001 -0.368 1.00 84.69 110 GLU A C 1
ATOM 911 O O . GLU A 1 110 ? -1.748 12.405 0.318 1.00 84.69 110 GLU A O 1
ATOM 916 N N . PRO A 1 111 ? 0.326 12.735 -0.493 1.00 80.75 111 PRO A N 1
ATOM 917 C CA . PRO A 1 111 ? 0.437 14.079 0.065 1.00 80.75 111 PRO A CA 1
ATOM 918 C C . PRO A 1 111 ? -0.577 15.034 -0.594 1.00 80.75 111 PRO A C 1
ATOM 920 O O . PRO A 1 111 ? -0.799 14.991 -1.803 1.00 80.75 111 PRO A O 1
ATOM 923 N N . ARG A 1 112 ? -1.186 15.937 0.192 1.00 72.44 112 ARG A N 1
ATOM 924 C CA . ARG A 1 112 ? -2.192 16.909 -0.301 1.00 72.44 112 ARG A CA 1
ATOM 925 C C . ARG A 1 112 ? -1.664 17.904 -1.336 1.00 72.44 112 ARG A C 1
ATOM 927 O O . ARG A 1 112 ? -2.448 18.436 -2.118 1.00 72.44 112 ARG A O 1
ATOM 934 N N . SER A 1 113 ? -0.364 18.170 -1.315 1.00 63.91 113 SER A N 1
ATOM 935 C CA . SER A 1 113 ? 0.302 19.096 -2.226 1.00 63.91 113 SER A CA 1
ATOM 936 C C . SER A 1 113 ? 1.576 18.450 -2.766 1.00 63.91 113 SER A C 1
ATOM 938 O O . SER A 1 113 ? 2.235 17.728 -2.013 1.00 63.91 113 SER A O 1
ATOM 940 N N . PRO A 1 114 ? 1.948 18.719 -4.033 1.00 58.53 114 PRO A N 1
ATOM 941 C CA . PRO A 1 114 ? 3.218 18.263 -4.571 1.00 58.53 114 PRO A CA 1
ATOM 942 C C . PRO A 1 114 ? 4.376 18.790 -3.720 1.00 58.53 114 PRO A C 1
ATOM 944 O O . PRO A 1 114 ? 4.369 19.937 -3.270 1.00 58.53 114 PRO A O 1
ATOM 947 N N . ILE A 1 115 ? 5.358 17.926 -3.485 1.00 61.56 115 ILE A N 1
ATOM 948 C CA . ILE A 1 115 ? 6.512 18.225 -2.645 1.00 61.56 115 ILE A CA 1
ATOM 949 C C . ILE A 1 115 ? 7.500 19.065 -3.453 1.00 61.56 115 ILE A C 1
ATOM 951 O O . ILE A 1 115 ? 8.222 18.563 -4.310 1.00 61.56 115 ILE A O 1
ATOM 955 N N . GLU A 1 116 ? 7.531 20.366 -3.178 1.00 52.22 116 GLU A N 1
ATOM 956 C CA . GLU A 1 116 ? 8.565 21.280 -3.666 1.00 52.22 116 GLU A CA 1
ATOM 957 C C . GLU A 1 116 ? 9.735 21.310 -2.669 1.00 52.22 116 GLU A C 1
ATOM 959 O O . GLU A 1 116 ? 9.891 22.272 -1.923 1.00 52.22 116 GLU A O 1
ATOM 964 N N . SER A 1 117 ? 10.535 20.246 -2.551 1.00 50.97 117 SER A N 1
ATOM 965 C CA . SER A 1 117 ? 11.703 20.294 -1.657 1.00 50.97 117 SER A CA 1
ATOM 966 C C . SER A 1 117 ? 12.762 19.241 -1.964 1.00 50.97 117 SER A C 1
ATOM 968 O O . SER A 1 117 ? 12.453 18.087 -2.242 1.00 50.97 117 SER A O 1
ATOM 970 N N . SER A 1 118 ? 14.026 19.657 -1.858 1.00 51.38 118 SER A N 1
ATOM 971 C CA . SER A 1 118 ? 15.227 18.820 -1.911 1.00 51.38 118 SER A CA 1
ATOM 972 C C . SER A 1 118 ? 15.587 18.151 -0.572 1.00 51.38 118 SER A C 1
ATOM 974 O O . SER A 1 118 ? 16.542 17.380 -0.544 1.00 51.38 118 SER A O 1
ATOM 976 N N . ASP A 1 119 ? 14.846 18.417 0.513 1.00 52.81 119 ASP A N 1
ATOM 977 C CA . ASP A 1 119 ? 15.055 17.831 1.851 1.00 52.81 119 ASP A CA 1
ATOM 978 C C . ASP A 1 119 ? 14.041 16.703 2.122 1.00 52.81 119 ASP A C 1
ATOM 980 O O . ASP A 1 119 ? 13.050 16.861 2.842 1.00 52.81 119 ASP A O 1
ATOM 984 N N . TRP A 1 120 ? 14.285 15.554 1.493 1.00 55.69 120 TRP A N 1
ATOM 985 C CA . TRP A 1 120 ? 13.389 14.391 1.444 1.00 55.69 120 TRP A CA 1
ATOM 986 C C . TRP A 1 120 ? 13.414 13.509 2.710 1.00 55.69 120 TRP A C 1
ATOM 988 O O . TRP A 1 120 ? 12.467 12.765 2.951 1.00 55.69 120 TRP A O 1
ATOM 998 N N . GLU A 1 121 ? 14.442 13.604 3.564 1.00 56.22 121 GLU A N 1
ATOM 999 C CA . GLU A 1 121 ? 14.623 12.666 4.691 1.00 56.22 121 GLU A CA 1
ATOM 1000 C C . GLU A 1 121 ? 13.837 13.011 5.973 1.00 56.22 121 GLU A C 1
ATOM 1002 O O . GLU A 1 121 ? 13.763 12.182 6.879 1.00 56.22 121 GLU A O 1
ATOM 1007 N N . THR A 1 122 ? 13.244 14.206 6.106 1.00 62.53 122 THR A N 1
ATOM 1008 C CA . THR A 1 122 ? 12.662 14.631 7.409 1.00 62.53 122 THR A CA 1
ATOM 1009 C C . THR A 1 122 ? 11.329 15.369 7.374 1.00 62.53 122 THR A C 1
ATOM 1011 O O . THR A 1 122 ? 10.717 15.535 8.434 1.00 62.53 122 THR A O 1
ATOM 1014 N N . THR A 1 123 ? 10.830 15.776 6.206 1.00 80.50 123 THR A N 1
ATOM 1015 C CA . THR A 1 123 ? 9.569 16.530 6.124 1.00 80.50 123 THR A CA 1
ATOM 1016 C C . THR A 1 123 ? 8.387 15.598 5.871 1.00 80.50 123 THR A C 1
ATOM 1018 O O . THR A 1 123 ? 8.373 14.852 4.896 1.00 80.50 123 THR A O 1
ATOM 1021 N N . TYR A 1 124 ? 7.381 15.663 6.745 1.00 87.00 124 TYR A N 1
ATOM 1022 C CA . TYR A 1 124 ? 6.134 14.906 6.626 1.00 87.00 124 TYR A CA 1
ATOM 1023 C C . TYR A 1 124 ? 4.994 15.828 6.198 1.00 87.00 124 TYR A C 1
ATOM 1025 O O . TYR A 1 124 ? 4.778 16.887 6.791 1.00 87.00 124 TYR A O 1
ATOM 1033 N N . TYR A 1 125 ? 4.239 15.397 5.193 1.00 89.25 125 TYR A N 1
ATOM 1034 C CA . TYR A 1 125 ? 3.119 16.126 4.614 1.00 89.25 125 TYR A CA 1
ATOM 1035 C C . TYR A 1 125 ? 1.798 15.482 5.017 1.00 89.25 125 TYR A C 1
ATOM 1037 O O . TYR A 1 125 ? 1.676 14.261 5.091 1.00 89.25 125 TYR A O 1
ATOM 1045 N N . GLN A 1 126 ? 0.790 16.313 5.266 1.00 90.38 126 GLN A N 1
ATOM 1046 C CA . GLN A 1 126 ? -0.569 15.850 5.533 1.00 90.38 126 GLN A CA 1
ATOM 1047 C C . GLN A 1 126 ? -1.162 15.199 4.279 1.00 90.38 126 GLN A C 1
ATOM 1049 O O . GLN A 1 126 ? -1.021 15.726 3.170 1.00 90.38 126 GLN A O 1
ATOM 1054 N N . THR A 1 127 ? -1.852 14.077 4.464 1.00 90.38 127 THR A N 1
ATOM 1055 C CA . THR A 1 127 ? -2.601 13.405 3.395 1.00 90.38 127 THR A CA 1
ATOM 1056 C C . THR A 1 127 ? -4.074 13.814 3.429 1.00 90.38 127 THR A C 1
ATOM 1058 O O . THR A 1 127 ? -4.507 14.597 4.277 1.00 90.38 127 THR A O 1
ATOM 1061 N N . ASN A 1 128 ? -4.885 13.294 2.508 1.00 85.44 128 ASN A N 1
ATOM 1062 C CA . ASN A 1 128 ? -6.341 13.457 2.573 1.00 85.44 128 ASN A CA 1
ATOM 1063 C C . ASN A 1 128 ? -6.989 12.753 3.774 1.00 85.44 128 ASN A C 1
ATOM 1065 O O . ASN A 1 128 ? -8.120 13.089 4.113 1.00 85.44 128 ASN A O 1
ATOM 1069 N N . TYR A 1 129 ? -6.247 11.885 4.458 1.00 88.25 129 TYR A N 1
ATOM 1070 C CA . TYR A 1 129 ? -6.693 11.088 5.589 1.00 88.25 129 TYR A CA 1
ATOM 1071 C C . TYR A 1 129 ? -6.194 11.710 6.905 1.00 88.25 129 TYR A C 1
ATOM 1073 O O . TYR A 1 129 ? -4.980 11.752 7.126 1.00 88.25 129 TYR A O 1
ATOM 1081 N N . PRO A 1 130 ? -7.089 12.222 7.776 1.00 89.81 130 PRO A N 1
ATOM 1082 C CA . PRO A 1 130 ? -6.709 12.729 9.095 1.00 89.81 130 PRO A CA 1
ATOM 1083 C C . PRO A 1 130 ? -5.872 11.711 9.878 1.00 89.81 130 PRO A C 1
ATOM 1085 O O . PRO A 1 130 ? -6.111 10.510 9.786 1.00 89.81 130 PRO A O 1
ATOM 1088 N N . GLY A 1 131 ? -4.858 12.186 10.601 1.00 92.44 131 GLY A N 1
ATOM 1089 C CA . GLY A 1 131 ? -3.922 11.329 11.332 1.00 92.44 131 GLY A CA 1
ATOM 1090 C C . GLY A 1 131 ? -2.915 10.558 10.476 1.00 92.44 131 GLY A C 1
ATOM 1091 O O . GLY A 1 131 ? -2.074 9.868 11.045 1.00 92.44 131 GLY A O 1
ATOM 1092 N N . ILE A 1 132 ? -2.936 10.682 9.142 1.00 94.31 132 ILE A N 1
ATOM 1093 C CA . ILE A 1 132 ? -1.920 10.093 8.259 1.00 94.31 132 ILE A CA 1
ATOM 1094 C C . ILE A 1 132 ? -1.077 11.194 7.626 1.00 94.31 132 ILE A C 1
ATOM 1096 O O . ILE A 1 132 ? -1.566 12.037 6.865 1.00 94.31 132 ILE A O 1
ATOM 1100 N N . THR A 1 133 ? 0.224 11.125 7.886 1.00 93.88 133 THR A N 1
ATOM 1101 C CA . THR A 1 133 ? 1.236 11.949 7.225 1.00 93.88 133 THR A CA 1
ATOM 1102 C C . THR A 1 133 ? 2.203 11.083 6.435 1.00 93.88 133 THR A C 1
ATOM 1104 O O . THR A 1 133 ? 2.398 9.911 6.752 1.00 93.88 133 THR A O 1
ATOM 1107 N N . VAL A 1 134 ? 2.804 11.647 5.393 1.00 92.25 134 VAL A N 1
ATOM 1108 C CA . VAL A 1 134 ? 3.717 10.930 4.501 1.00 92.25 134 VAL A CA 1
ATOM 1109 C C . VAL A 1 134 ? 4.920 11.803 4.166 1.00 92.25 134 VAL A C 1
ATOM 1111 O O . VAL A 1 134 ? 4.759 12.977 3.837 1.00 92.25 134 VAL A O 1
ATOM 1114 N N . SER A 1 135 ? 6.124 11.250 4.270 1.00 89.88 135 SER A N 1
ATOM 1115 C CA . SER A 1 135 ? 7.295 11.777 3.563 1.00 89.88 135 SER A CA 1
ATOM 1116 C C . SER A 1 135 ? 7.420 11.038 2.237 1.00 89.88 135 SER A C 1
ATOM 1118 O O . SER A 1 135 ? 7.132 9.843 2.182 1.00 89.88 135 SER A O 1
ATOM 1120 N N . ASP A 1 136 ? 7.847 11.719 1.182 1.00 84.06 136 ASP A N 1
ATOM 1121 C CA . ASP A 1 136 ? 8.012 11.115 -0.140 1.00 84.06 136 ASP A CA 1
ATOM 1122 C C . ASP A 1 136 ? 9.330 11.583 -0.766 1.00 84.06 136 ASP A C 1
ATOM 1124 O O . ASP A 1 136 ? 9.690 12.761 -0.714 1.00 84.06 136 ASP A O 1
ATOM 1128 N N . GLY A 1 137 ? 10.076 10.613 -1.283 1.00 81.94 137 GLY A N 1
ATOM 1129 C CA . GLY A 1 137 ? 11.367 10.759 -1.924 1.00 81.94 137 GLY A CA 1
ATOM 1130 C C . GLY A 1 137 ? 11.377 9.950 -3.213 1.00 81.94 137 GLY A C 1
ATOM 1131 O O . GLY A 1 137 ? 11.015 8.777 -3.236 1.00 81.94 137 GLY A O 1
ATOM 1132 N N . THR A 1 138 ? 11.798 10.578 -4.310 1.00 82.56 138 THR A N 1
ATOM 1133 C CA . THR A 1 138 ? 11.915 9.907 -5.607 1.00 82.56 138 THR A CA 1
ATOM 1134 C C . THR A 1 138 ? 13.327 10.057 -6.153 1.00 82.56 138 THR A C 1
ATOM 1136 O O . THR A 1 138 ? 13.790 11.168 -6.412 1.00 82.56 138 THR A O 1
ATOM 1139 N N . ILE A 1 139 ? 13.998 8.932 -6.394 1.00 85.50 139 ILE A N 1
ATOM 1140 C CA . ILE A 1 139 ? 15.282 8.891 -7.101 1.00 85.50 139 ILE A CA 1
ATOM 1141 C C . ILE A 1 139 ? 15.007 8.481 -8.541 1.00 85.50 139 ILE A C 1
ATOM 1143 O O . ILE A 1 139 ? 14.369 7.460 -8.776 1.00 85.50 139 ILE A O 1
ATOM 1147 N N . ARG A 1 140 ? 15.500 9.249 -9.515 1.00 89.12 140 ARG A N 1
ATOM 1148 C CA . ARG A 1 140 ? 15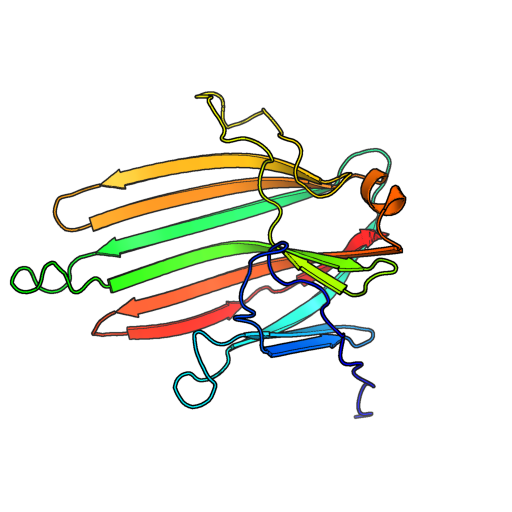.301 8.971 -10.943 1.00 89.12 140 ARG A CA 1
ATOM 1149 C C . ARG A 1 140 ? 16.633 8.839 -11.671 1.00 89.12 140 ARG A C 1
ATOM 1151 O O . ARG A 1 140 ? 17.514 9.680 -11.518 1.00 89.12 140 ARG A O 1
ATOM 1158 N N . SER A 1 141 ? 16.730 7.823 -12.520 1.00 90.62 141 SER A N 1
ATOM 1159 C CA . SER A 1 141 ? 17.819 7.622 -13.475 1.00 90.62 141 SER A CA 1
ATOM 1160 C C . SER A 1 141 ? 17.233 7.364 -14.861 1.00 90.62 141 SER A C 1
ATOM 1162 O O . SER A 1 141 ? 16.219 6.678 -14.988 1.00 90.62 141 SER A O 1
ATOM 1164 N N . GLN A 1 142 ? 17.835 7.933 -15.903 1.00 92.25 142 GLN A N 1
ATOM 1165 C CA . GLN A 1 142 ? 17.355 7.774 -17.273 1.00 92.25 142 GLN A CA 1
ATOM 1166 C C . GLN A 1 142 ? 18.521 7.640 -18.253 1.00 92.25 142 GLN A C 1
ATOM 1168 O O . GLN A 1 142 ? 19.451 8.447 -18.242 1.00 92.25 142 GLN A O 1
ATOM 1173 N N . THR A 1 143 ? 18.426 6.640 -19.122 1.00 89.81 143 THR A N 1
ATOM 1174 C CA . THR A 1 143 ? 19.250 6.449 -20.318 1.00 89.81 143 THR A CA 1
ATOM 1175 C C . THR A 1 143 ? 18.369 6.590 -21.570 1.00 89.81 143 THR A C 1
ATOM 1177 O O . THR A 1 143 ? 17.206 6.986 -21.477 1.00 89.81 143 THR A O 1
ATOM 1180 N N . GLU A 1 144 ? 18.917 6.319 -22.758 1.00 86.69 144 GLU A N 1
ATOM 1181 C CA . GLU A 1 144 ? 18.151 6.331 -24.015 1.00 86.69 144 GLU A CA 1
ATOM 1182 C C . GLU A 1 144 ? 17.031 5.276 -24.018 1.00 86.69 144 GLU A C 1
ATOM 1184 O O . GLU A 1 144 ? 15.883 5.577 -24.357 1.00 86.69 144 GLU A O 1
ATOM 1189 N N . ASP A 1 145 ? 17.346 4.065 -23.556 1.00 88.50 145 ASP A N 1
ATOM 1190 C CA . ASP A 1 145 ? 16.441 2.916 -23.626 1.00 88.50 145 ASP A CA 1
ATOM 1191 C C . ASP A 1 145 ? 15.722 2.610 -22.317 1.00 88.50 145 ASP A C 1
ATOM 1193 O O . ASP A 1 145 ? 14.764 1.840 -22.324 1.00 88.50 145 ASP A O 1
ATOM 1197 N N . GLU A 1 146 ? 16.143 3.210 -21.203 1.00 92.25 146 GLU A N 1
ATOM 1198 C CA . GLU A 1 146 ? 15.658 2.848 -19.878 1.00 92.25 146 GLU A CA 1
ATOM 1199 C C . GLU A 1 146 ? 15.348 4.068 -19.009 1.00 92.25 146 GLU A C 1
ATOM 1201 O O . GLU A 1 146 ? 16.129 5.013 -18.890 1.00 92.25 146 GLU A O 1
ATOM 1206 N N . LEU A 1 147 ? 14.205 4.005 -18.335 1.00 92.88 147 LEU A N 1
ATOM 1207 C CA . LEU A 1 147 ? 13.840 4.877 -17.234 1.00 92.88 147 LEU A CA 1
ATOM 1208 C C . LEU A 1 147 ? 13.716 4.034 -15.965 1.00 92.88 147 LEU A C 1
ATOM 1210 O O . LEU A 1 147 ? 12.904 3.112 -15.909 1.00 92.88 147 LEU A O 1
ATOM 1214 N N . GLN A 1 148 ? 14.464 4.401 -14.930 1.00 94.56 148 GLN A N 1
ATOM 1215 C CA . GLN A 1 148 ? 14.336 3.830 -13.596 1.00 94.56 148 GLN A CA 1
ATOM 1216 C C . GLN A 1 148 ? 13.944 4.917 -12.598 1.00 94.56 148 GLN A C 1
ATOM 1218 O O . GLN A 1 148 ? 14.495 6.021 -12.602 1.00 94.56 148 GLN A O 1
ATOM 1223 N N . PHE A 1 149 ? 13.016 4.587 -11.707 1.00 92.19 149 PHE A N 1
ATOM 1224 C CA . PHE A 1 149 ? 12.681 5.417 -10.563 1.00 92.19 149 PHE A CA 1
ATOM 1225 C C . PHE A 1 149 ? 12.487 4.573 -9.308 1.00 92.19 149 PHE A C 1
ATOM 1227 O O . PHE A 1 149 ? 11.886 3.505 -9.360 1.00 92.19 149 PHE A O 1
ATOM 1234 N N . THR A 1 150 ? 13.004 5.059 -8.186 1.00 91.44 150 THR A N 1
ATOM 1235 C CA . THR A 1 150 ? 12.748 4.510 -6.856 1.00 91.44 150 THR A CA 1
ATOM 1236 C C . THR A 1 150 ? 11.838 5.482 -6.128 1.00 91.44 150 THR A C 1
ATOM 1238 O O . THR A 1 150 ? 12.196 6.646 -5.971 1.00 91.44 150 THR A O 1
ATOM 1241 N N . GLU A 1 151 ? 10.672 4.999 -5.722 1.00 89.75 151 GLU A N 1
ATOM 1242 C CA . GLU A 1 151 ? 9.698 5.688 -4.882 1.00 89.75 151 GLU A CA 1
ATOM 1243 C C . GLU A 1 151 ? 9.907 5.223 -3.439 1.00 89.75 151 GLU A C 1
ATOM 1245 O O . GLU A 1 151 ? 9.751 4.038 -3.137 1.00 89.75 151 GLU A O 1
ATOM 1250 N N . GLU A 1 152 ? 10.271 6.143 -2.554 1.00 90.81 152 GLU A N 1
ATOM 1251 C CA . GLU A 1 152 ? 10.437 5.902 -1.125 1.00 90.81 152 GLU A CA 1
ATOM 1252 C C . GLU A 1 152 ? 9.455 6.769 -0.356 1.00 90.81 152 GLU A C 1
ATOM 1254 O O . GLU A 1 152 ? 9.462 7.991 -0.478 1.00 90.81 152 GLU A O 1
ATOM 1259 N N . ARG A 1 153 ? 8.615 6.143 0.469 1.00 91.19 153 ARG A N 1
ATOM 1260 C CA . ARG A 1 153 ? 7.694 6.869 1.339 1.00 91.19 153 ARG A CA 1
ATOM 1261 C C . ARG A 1 153 ? 7.740 6.339 2.752 1.00 91.19 153 ARG A C 1
ATOM 1263 O O . ARG A 1 153 ? 7.851 5.132 2.973 1.00 91.19 153 ARG A O 1
ATOM 1270 N N . ASN A 1 154 ? 7.614 7.243 3.713 1.00 93.12 154 ASN A N 1
ATOM 1271 C CA . ASN A 1 154 ? 7.433 6.885 5.110 1.00 93.12 154 ASN A CA 1
ATOM 1272 C C . ASN A 1 154 ? 6.102 7.447 5.594 1.00 93.12 154 ASN A C 1
ATOM 1274 O O . ASN A 1 154 ? 5.905 8.661 5.639 1.00 93.12 154 ASN A O 1
ATOM 1278 N N . TYR A 1 155 ? 5.180 6.552 5.925 1.00 94.31 155 TYR A N 1
ATOM 1279 C CA . TYR A 1 155 ? 3.875 6.892 6.464 1.00 94.31 155 TYR A CA 1
ATOM 1280 C C . TYR A 1 155 ? 3.951 6.954 7.978 1.00 94.31 155 TYR A C 1
ATOM 1282 O O . TYR A 1 155 ? 4.400 5.999 8.599 1.00 94.31 155 TYR A O 1
ATOM 1290 N N . ARG A 1 156 ? 3.452 8.034 8.573 1.00 95.44 156 ARG A N 1
ATOM 1291 C CA . ARG A 1 156 ? 3.231 8.146 10.016 1.00 95.44 156 ARG A CA 1
ATOM 1292 C C . ARG A 1 156 ? 1.745 8.230 10.301 1.00 95.44 156 ARG A C 1
ATOM 1294 O O . ARG A 1 156 ? 1.083 9.138 9.799 1.00 95.44 156 ARG A O 1
ATOM 1301 N N . ILE A 1 157 ? 1.256 7.299 11.113 1.00 95.94 157 ILE A N 1
ATOM 1302 C CA . ILE A 1 157 ? -0.159 7.172 11.461 1.00 95.94 157 ILE A CA 1
ATOM 1303 C C . ILE A 1 157 ? -0.329 7.413 12.957 1.00 95.94 157 ILE A C 1
ATOM 1305 O O . ILE A 1 157 ? 0.286 6.727 13.773 1.00 95.94 157 ILE A O 1
ATOM 1309 N N . SER A 1 158 ? -1.146 8.404 13.303 1.00 95.88 158 SER A N 1
ATOM 1310 C CA . SER A 1 158 ? -1.462 8.800 14.673 1.00 95.88 158 SER A CA 1
ATOM 1311 C C . SER A 1 158 ? -2.908 8.460 15.041 1.00 95.88 158 SER A C 1
ATOM 1313 O O . SER A 1 158 ? -3.742 8.148 14.187 1.00 95.88 158 SER A O 1
ATOM 1315 N N . LYS A 1 159 ? -3.220 8.570 16.336 1.00 94.88 159 LYS A N 1
ATOM 1316 C CA . LYS A 1 159 ? -4.566 8.347 16.884 1.00 94.88 159 LYS A CA 1
ATOM 1317 C C . LYS A 1 159 ? -5.637 9.297 16.338 1.00 94.88 159 LYS A C 1
ATOM 1319 O O . LYS A 1 159 ? -6.817 8.978 16.427 1.00 94.88 159 LYS A O 1
ATOM 1324 N N . GLU A 1 160 ? -5.242 10.430 15.748 1.00 94.50 160 GLU A N 1
ATOM 1325 C CA . GLU A 1 160 ? -6.163 11.380 15.100 1.00 94.50 160 GLU A CA 1
ATOM 1326 C C . GLU A 1 160 ? -6.967 10.716 13.969 1.00 94.50 160 GLU A C 1
ATOM 1328 O O . GLU A 1 160 ? -8.067 11.157 13.644 1.00 94.50 160 GLU A O 1
ATOM 1333 N N . LEU A 1 161 ? -6.463 9.609 13.405 1.00 93.94 161 LEU A N 1
ATOM 1334 C CA . LEU A 1 161 ? -7.193 8.784 12.442 1.00 93.94 161 LEU A CA 1
ATOM 1335 C C . LEU A 1 161 ? -8.577 8.375 12.973 1.00 93.94 161 LEU A C 1
ATOM 1337 O O . LEU A 1 161 ? -9.569 8.420 12.240 1.00 93.94 161 LEU A O 1
ATOM 1341 N N . PHE A 1 162 ? -8.653 8.029 14.260 1.00 93.88 162 PHE A N 1
ATOM 1342 C CA . PHE A 1 162 ? -9.872 7.548 14.910 1.00 93.88 162 PHE A CA 1
ATOM 1343 C C . PHE A 1 162 ? -10.870 8.657 15.265 1.00 93.88 162 PHE A C 1
ATOM 1345 O O . PHE A 1 162 ? -11.959 8.378 15.758 1.00 93.88 162 PHE A O 1
ATOM 1352 N N . GLU A 1 163 ? -10.546 9.920 14.984 1.00 93.81 163 GLU A N 1
ATOM 1353 C CA . GLU A 1 163 ? -11.529 11.008 15.030 1.00 93.81 163 GLU A CA 1
ATOM 1354 C C . GLU A 1 163 ? -12.480 10.967 13.824 1.00 93.81 163 GLU A C 1
ATOM 1356 O O . GLU A 1 163 ? -13.569 11.539 13.869 1.00 93.81 163 GLU A O 1
ATOM 1361 N N . THR A 1 164 ? -12.067 10.300 12.738 1.00 92.19 164 THR A N 1
ATOM 1362 C CA . THR A 1 164 ? -12.832 10.189 11.484 1.00 92.19 164 THR A CA 1
ATOM 1363 C C . THR A 1 164 ? -13.241 8.752 11.168 1.00 92.19 164 THR A C 1
ATOM 1365 O O . THR A 1 164 ? -14.362 8.534 10.711 1.00 92.19 164 THR A O 1
ATOM 1368 N N . TYR A 1 165 ? -12.353 7.786 11.404 1.00 94.12 165 TYR A N 1
ATOM 1369 C CA . TYR A 1 165 ? -12.558 6.385 11.038 1.00 94.12 165 TYR A CA 1
ATOM 1370 C C . TYR A 1 165 ? -12.844 5.518 12.264 1.00 94.12 165 TYR A C 1
ATOM 1372 O O . TYR A 1 165 ? -12.168 5.621 13.283 1.00 94.12 165 TYR A O 1
ATOM 1380 N N . ASP A 1 166 ? -13.809 4.608 12.142 1.00 94.44 166 ASP A N 1
ATOM 1381 C CA . ASP A 1 166 ? -14.199 3.684 13.212 1.00 94.44 166 ASP A CA 1
ATOM 1382 C C . ASP A 1 166 ? -13.191 2.535 13.380 1.00 94.44 166 ASP A C 1
ATOM 1384 O O . ASP A 1 166 ? -13.064 1.949 14.453 1.00 94.44 166 ASP A O 1
ATOM 1388 N N . SER A 1 167 ? -12.502 2.158 12.298 1.00 93.88 167 SER A N 1
ATOM 1389 C CA . SER A 1 167 ? -11.432 1.155 12.322 1.00 93.88 167 SER A CA 1
ATOM 1390 C C . SER A 1 167 ? -10.513 1.296 11.111 1.00 93.88 167 SER A C 1
ATOM 1392 O O . SER A 1 167 ? -10.904 1.868 10.091 1.00 93.88 167 SER A O 1
ATOM 1394 N N . GLY A 1 168 ? -9.298 0.751 11.202 1.00 94.50 168 GLY A N 1
ATOM 1395 C CA . GLY A 1 168 ? -8.333 0.821 10.111 1.00 94.50 168 GLY A CA 1
ATOM 1396 C C . GLY A 1 168 ? -7.301 -0.300 10.124 1.00 94.50 168 GLY A C 1
ATOM 1397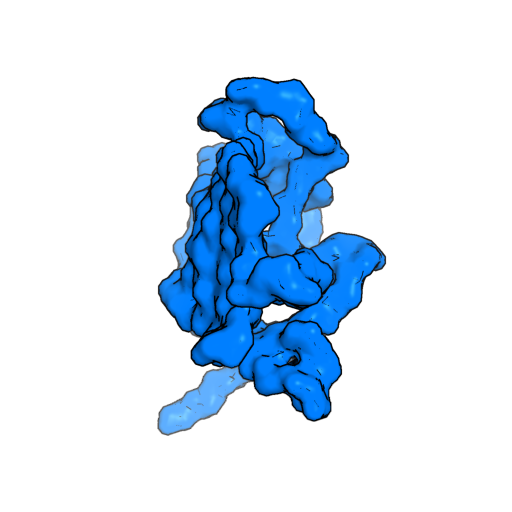 O O . GLY A 1 168 ? -6.958 -0.847 11.173 1.00 94.50 168 GLY A O 1
ATOM 1398 N N . TYR A 1 169 ? -6.800 -0.620 8.934 1.00 96.94 169 TYR A N 1
ATOM 1399 C CA . TYR A 1 169 ? -5.659 -1.498 8.721 1.00 96.94 169 TYR A CA 1
ATOM 1400 C C . TYR A 1 169 ? -4.613 -0.804 7.861 1.00 96.94 169 TYR A C 1
ATOM 1402 O O . TYR A 1 169 ? -4.956 -0.129 6.889 1.00 96.94 169 TYR A O 1
ATOM 1410 N N . VAL A 1 170 ? -3.341 -1.059 8.155 1.00 97.25 170 VAL A N 1
ATOM 1411 C CA . VAL A 1 170 ? -2.246 -0.805 7.215 1.00 97.25 170 VAL A CA 1
ATOM 1412 C C . VAL A 1 170 ? -1.880 -2.110 6.536 1.00 97.25 170 VAL A C 1
ATOM 1414 O O . VAL A 1 170 ? -1.469 -3.069 7.187 1.00 97.25 170 VAL A O 1
ATOM 1417 N N . LEU A 1 171 ? -2.035 -2.154 5.222 1.00 97.19 171 LEU A N 1
ATOM 1418 C CA . LEU A 1 171 ? -1.687 -3.287 4.385 1.00 97.19 171 LEU A CA 1
ATOM 1419 C C . LEU A 1 171 ? -0.249 -3.109 3.908 1.00 97.19 171 LEU A C 1
ATOM 1421 O O . LEU A 1 171 ? 0.052 -2.186 3.157 1.00 97.19 171 LEU A O 1
ATOM 1425 N N . SER A 1 172 ? 0.644 -3.990 4.344 1.00 97.38 172 SER A N 1
ATOM 1426 C CA . SER A 1 172 ? 2.059 -3.970 3.977 1.00 97.38 172 SER A CA 1
ATOM 1427 C C . SER A 1 172 ? 2.430 -5.273 3.296 1.00 97.38 172 SER A C 1
ATOM 1429 O O . SER A 1 172 ? 2.240 -6.346 3.866 1.00 97.38 172 SER A O 1
ATOM 1431 N N . TYR A 1 173 ? 2.955 -5.206 2.077 1.00 96.94 173 TYR A N 1
ATOM 1432 C CA . TYR A 1 173 ? 3.266 -6.394 1.285 1.00 96.94 173 TYR A CA 1
ATOM 1433 C C . TYR A 1 173 ? 4.396 -6.128 0.301 1.00 96.94 173 TYR A C 1
ATOM 1435 O O . TYR A 1 173 ? 4.620 -4.999 -0.120 1.00 96.94 173 TYR A O 1
ATOM 1443 N N . HIS A 1 174 ? 5.142 -7.173 -0.035 1.00 97.12 174 HIS A N 1
ATOM 1444 C CA . HIS A 1 174 ? 6.081 -7.127 -1.143 1.00 97.12 174 HIS A CA 1
ATOM 1445 C C . HIS A 1 174 ? 5.344 -7.498 -2.426 1.00 97.12 174 HIS A C 1
ATOM 1447 O O . HIS A 1 174 ? 4.611 -8.487 -2.438 1.00 97.12 174 HIS A O 1
ATOM 1453 N N . GLU A 1 175 ? 5.554 -6.744 -3.494 1.00 95.00 175 GLU A N 1
ATOM 1454 C CA . GLU A 1 175 ? 5.012 -7.035 -4.817 1.00 95.00 175 GLU A CA 1
ATOM 1455 C C . GLU A 1 175 ? 6.142 -7.052 -5.841 1.00 95.00 175 GLU A C 1
ATOM 1457 O O . GLU A 1 175 ? 7.034 -6.206 -5.798 1.00 95.00 175 GLU A O 1
ATOM 1462 N N . VAL A 1 176 ? 6.089 -8.016 -6.757 1.00 94.50 176 VAL A N 1
ATOM 1463 C CA . VAL A 1 176 ? 6.848 -7.999 -8.003 1.00 94.50 176 VAL A CA 1
ATOM 1464 C C . VAL A 1 176 ? 5.845 -8.080 -9.136 1.00 94.50 176 VAL A C 1
ATOM 1466 O O . VAL A 1 176 ? 5.031 -9.001 -9.201 1.00 94.50 176 VAL A O 1
ATOM 1469 N N . ASN A 1 177 ? 5.917 -7.113 -10.035 1.00 90.94 177 ASN A N 1
ATOM 1470 C CA . ASN A 1 177 ? 5.110 -7.078 -11.233 1.00 90.94 177 ASN A CA 1
ATOM 1471 C C . ASN A 1 177 ? 6.010 -6.822 -12.430 1.00 90.94 177 ASN A C 1
ATOM 1473 O O . ASN A 1 177 ? 6.728 -5.826 -12.442 1.00 90.94 177 ASN A O 1
ATOM 1477 N N . GLU A 1 178 ? 5.982 -7.713 -13.412 1.00 91.31 178 GLU A N 1
ATOM 1478 C CA . GLU A 1 178 ? 6.713 -7.548 -14.661 1.00 91.31 178 GLU A CA 1
ATOM 1479 C C . GLU A 1 178 ? 5.805 -7.832 -15.853 1.00 91.31 178 GLU A C 1
ATOM 1481 O O . GLU A 1 178 ? 5.126 -8.858 -15.906 1.00 91.31 178 GLU A O 1
ATOM 1486 N N . GLU A 1 179 ? 5.850 -6.925 -16.823 1.00 90.12 179 GLU A N 1
ATOM 1487 C CA . GLU A 1 179 ? 5.253 -7.070 -18.142 1.00 90.12 179 GLU A CA 1
ATOM 1488 C C . GLU A 1 179 ? 6.343 -6.792 -19.177 1.00 90.12 179 GLU A C 1
ATOM 1490 O O . GLU A 1 179 ? 6.713 -5.644 -19.431 1.00 90.12 179 GLU A O 1
ATOM 1495 N N . SER A 1 180 ? 6.890 -7.864 -19.739 1.00 89.31 180 SER A N 1
ATOM 1496 C CA . SER A 1 180 ? 7.955 -7.854 -20.738 1.00 89.31 180 SER A CA 1
ATOM 1497 C C . SER A 1 180 ? 7.642 -8.867 -21.846 1.00 89.31 180 SER A C 1
ATOM 1499 O O . SER A 1 180 ? 6.760 -9.715 -21.682 1.00 89.31 180 SER A O 1
ATOM 1501 N N . ARG A 1 181 ? 8.327 -8.829 -23.001 1.00 86.44 181 ARG A N 1
ATOM 1502 C CA . ARG A 1 181 ? 8.053 -9.822 -24.068 1.00 86.44 181 ARG A CA 1
ATOM 1503 C C . ARG A 1 181 ? 8.408 -11.242 -23.619 1.00 86.44 181 ARG A C 1
ATOM 1505 O O . ARG A 1 181 ? 7.854 -12.206 -24.143 1.00 86.44 181 ARG A O 1
ATOM 1512 N N . SER A 1 182 ? 9.341 -11.376 -22.675 1.00 84.38 182 SER A N 1
ATOM 1513 C CA . SER A 1 182 ? 9.822 -12.660 -22.156 1.00 84.38 182 SER A CA 1
ATOM 1514 C C . SER A 1 182 ? 9.165 -13.109 -20.850 1.00 84.38 182 SER A C 1
ATOM 1516 O O . SER A 1 182 ? 9.322 -14.272 -20.481 1.00 84.38 182 SER A O 1
ATOM 1518 N N . CYS A 1 183 ? 8.474 -12.220 -20.133 1.00 81.75 183 CYS A N 1
ATOM 1519 C CA . CYS A 1 183 ? 7.952 -12.496 -18.798 1.00 81.75 183 CYS A CA 1
ATOM 1520 C C . CYS A 1 183 ? 6.656 -11.718 -18.533 1.00 81.75 183 CYS A C 1
ATOM 1522 O O . CYS A 1 183 ? 6.594 -10.506 -18.718 1.00 81.75 183 CYS A O 1
ATOM 1524 N N . GLY A 1 184 ? 5.633 -12.422 -18.055 1.00 86.00 184 GLY A N 1
ATOM 1525 C CA . GLY A 1 184 ? 4.450 -11.831 -17.439 1.00 86.00 184 GLY A CA 1
ATOM 1526 C C . GLY A 1 184 ? 4.318 -12.408 -16.038 1.00 86.00 184 GLY A C 1
ATOM 1527 O O . GLY A 1 184 ? 4.046 -13.600 -15.900 1.00 86.00 184 GLY A O 1
ATOM 1528 N N . MET A 1 185 ? 4.560 -11.600 -15.010 1.00 86.44 185 MET A N 1
ATOM 1529 C CA . MET A 1 185 ? 4.619 -12.066 -13.623 1.00 86.44 185 MET A CA 1
ATOM 1530 C C . MET A 1 185 ? 3.885 -11.106 -12.692 1.00 86.44 185 MET A C 1
ATOM 1532 O O . MET A 1 185 ? 4.100 -9.898 -12.775 1.00 86.44 185 MET A O 1
ATOM 1536 N N . TRP A 1 186 ? 3.041 -11.702 -11.835 1.00 89.06 186 TRP A N 1
ATOM 1537 C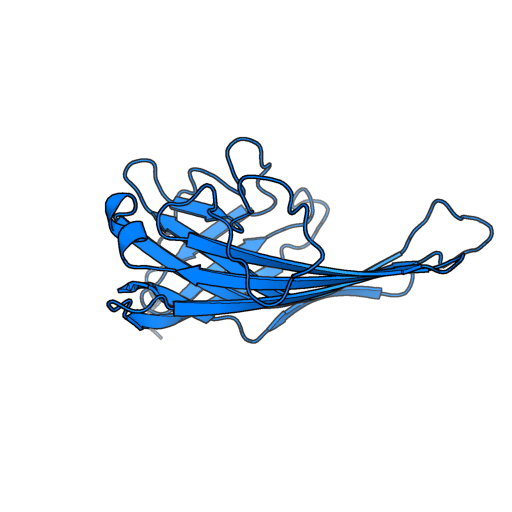 CA . TRP A 1 186 ? 2.092 -11.152 -10.852 1.00 89.06 186 TRP A CA 1
ATOM 1538 C C . TRP A 1 186 ? 2.319 -11.716 -9.442 1.00 89.06 186 TRP A C 1
ATOM 1540 O O . TRP A 1 186 ? 1.522 -12.558 -9.042 1.00 89.06 186 TRP A O 1
ATOM 1550 N N . GLU A 1 187 ? 3.374 -11.354 -8.704 1.00 90.56 187 GLU A N 1
ATOM 1551 C CA . GLU A 1 187 ? 3.675 -11.997 -7.410 1.00 90.56 187 GLU A CA 1
ATOM 1552 C C . GLU A 1 187 ? 3.534 -11.062 -6.205 1.00 90.56 187 GLU A C 1
ATOM 1554 O O . GLU A 1 187 ? 3.994 -9.920 -6.218 1.00 90.56 187 GLU A O 1
ATOM 1559 N N . THR A 1 188 ? 2.952 -11.582 -5.119 1.00 92.62 188 THR A N 1
ATOM 1560 C CA . THR A 1 188 ? 2.912 -10.910 -3.814 1.00 92.62 188 THR A CA 1
ATOM 1561 C C . THR A 1 188 ? 3.412 -11.814 -2.701 1.00 92.62 188 THR A C 1
ATOM 1563 O O . THR A 1 188 ? 3.085 -12.998 -2.664 1.00 92.62 188 THR A O 1
ATOM 1566 N N . ALA A 1 189 ? 4.162 -11.248 -1.759 1.00 94.50 189 ALA A N 1
ATOM 1567 C CA . ALA A 1 189 ? 4.732 -11.970 -0.629 1.00 94.50 189 ALA A CA 1
ATOM 1568 C C . ALA A 1 189 ? 4.780 -11.097 0.632 1.00 94.50 189 ALA A C 1
ATOM 1570 O O . ALA A 1 189 ? 4.653 -9.875 0.568 1.00 94.50 189 ALA A O 1
ATOM 1571 N N . ASN A 1 190 ? 5.028 -11.718 1.791 1.00 94.69 190 ASN A N 1
ATOM 1572 C CA . ASN A 1 190 ? 5.224 -11.020 3.069 1.00 94.69 190 ASN A CA 1
ATOM 1573 C C . ASN A 1 190 ? 4.099 -10.019 3.394 1.00 94.69 190 ASN A C 1
ATOM 1575 O O . ASN A 1 190 ? 4.383 -8.895 3.813 1.00 94.69 190 ASN A O 1
ATOM 1579 N N . ALA A 1 191 ? 2.852 -10.411 3.128 1.00 96.94 191 ALA A N 1
ATOM 1580 C CA . ALA A 1 191 ? 1.673 -9.571 3.258 1.00 96.94 191 ALA A CA 1
ATOM 1581 C C . ALA A 1 191 ? 1.122 -9.606 4.693 1.00 96.94 191 ALA A C 1
ATOM 1583 O O . ALA A 1 191 ? 0.803 -10.665 5.233 1.00 96.94 191 ALA A O 1
ATOM 1584 N N . THR A 1 192 ? 1.031 -8.442 5.332 1.00 98.25 192 THR A N 1
ATOM 1585 C CA . THR A 1 192 ? 0.503 -8.256 6.691 1.00 98.25 192 THR A CA 1
ATOM 1586 C C . THR A 1 192 ? -0.492 -7.102 6.703 1.00 98.25 192 THR A C 1
ATOM 1588 O O . THR A 1 192 ? -0.227 -6.048 6.128 1.00 98.25 192 THR A O 1
ATOM 1591 N N . ALA A 1 193 ? -1.627 -7.304 7.363 1.00 98.06 193 ALA A N 1
ATOM 1592 C CA . ALA A 1 193 ? -2.602 -6.273 7.673 1.00 98.06 193 ALA A CA 1
ATOM 1593 C C . ALA A 1 193 ? -2.451 -5.882 9.148 1.00 98.06 193 ALA A C 1
ATOM 1595 O O . ALA A 1 193 ? -2.875 -6.610 10.044 1.00 98.06 193 ALA A O 1
ATOM 1596 N N . TYR A 1 194 ? -1.842 -4.733 9.412 1.00 98.00 194 TYR A N 1
ATOM 1597 C CA . TYR A 1 194 ? -1.714 -4.197 10.761 1.00 98.00 194 TYR A CA 1
ATOM 1598 C C . TYR A 1 194 ? -3.036 -3.564 11.181 1.00 98.00 194 TYR A C 1
ATOM 1600 O O . TYR A 1 194 ? -3.363 -2.476 10.716 1.00 98.00 194 TYR A O 1
ATOM 1608 N N . ARG A 1 195 ? -3.805 -4.252 12.027 1.00 97.50 195 ARG A N 1
ATOM 1609 C CA . ARG A 1 195 ? -5.014 -3.722 12.656 1.00 97.50 195 ARG A CA 1
ATOM 1610 C C . ARG A 1 195 ? -4.614 -2.636 13.641 1.00 97.50 195 ARG A C 1
ATOM 1612 O O . ARG A 1 195 ? -3.953 -2.921 14.637 1.00 97.50 195 ARG A O 1
ATOM 1619 N N . LEU A 1 196 ? -5.032 -1.417 13.346 1.00 96.25 196 LEU A N 1
ATOM 1620 C CA . LEU A 1 196 ? -4.772 -0.256 14.180 1.00 96.25 196 LEU A CA 1
ATOM 1621 C C . LEU A 1 196 ? -5.737 -0.286 15.372 1.00 96.25 196 LEU A C 1
ATOM 1623 O O . LEU A 1 196 ? -6.945 -0.452 15.167 1.00 96.25 196 LEU A O 1
ATOM 1627 N N . LEU A 1 197 ? -5.198 -0.178 16.589 1.00 90.88 197 LEU A N 1
ATOM 1628 C CA . LEU A 1 197 ? -5.940 -0.223 17.856 1.00 90.88 197 LEU A CA 1
ATOM 1629 C C . LEU A 1 197 ? -5.729 1.043 18.681 1.00 90.88 197 LEU A C 1
ATOM 1631 O O . LEU A 1 197 ? -4.597 1.574 18.620 1.00 90.88 197 LEU A O 1
#

Sequence (197 aa):
MPKENRTELDIASYMGDNSYPWQFSVTRSTNEIVITQARGPEDKFDPVIKQFEIKDSPIDDEPQSFQHTVIRRVWTEDPNEPNVRSQRSEGRIVETLLHDKRGWHLDRPEPRSPIESSDWETTYYQTNYPGITVSDGTIRSQTEDELQFTEERNYRISKELFETYDSGYVLSYHEVNEESRSCGMWETANATAYRLL

Secondary structure (DSSP, 8-state):
-----PEEP-EEEETTTT----EEEEEE-SSEEEEEE-SS-TTTSPPEEEEEEEEEE---SSPEEEEEEEEEEEEES-TT-TT-EEEEEEEEEEEEEEEETTEEEEE---BSS----S-TTT--EEBSSTTEEEEEEEEEEE-SSEEEEEEEEEEEE-GGGGGT-SEEEEEEEEEEEEE-SS-EEEEEEEEEEEEE-

Organism: NCBI:txid2666142

Foldseek 3Di:
DDDFDKDWFDALEEAPPDDDQQWDTWIDGPFWIWTWGHPDDVVPTPTDIDIATEDEDEFDQFWDKDKDKKKKKKFDPDPVCLVDIKIKIWDKDKWKWFQDPSTTHTHDWDAPDDDPDPPQPDDWGDTPQFQKTKGWDKDWDDDPGMTMIMIIMMITGHPRNVVGTVWMWMWIWIWIAIDDPVDGDTDIGPIHTHTYD

Radius of gyration: 18.2 Å; chains: 1; bounding box: 39×49×56 Å